Protein AF-W4GBC5-F1 (afdb_monomer)

Foldseek 3Di:
DAFDDWDCPDPFTWTWDADPVVRDIDIDTPDPPLVVLLVVVLVVLCPQDVLLVVLLVLQLLLCVLQVQQDLVQQHAHSSVSSLLLLLLCLVLVNDPQDQSPPPPPPDPPPDDDDDDDDDDDDDDDDDDDDDDDDDDPDPDDPPPPDDPDDDPPDPPPPDPPPQHSLNSNLSSLCCLLPPDPQLQWERESNVSDTDGCCVQPNPDPPSLAGFYASSSRRNDGSSVSNPDNLNRVSVNVLSNVLNVLSVDPPRDSCNNRNHPPDDAASQPRHDDDRVVPDPSRVPDDDDDDDDPDPPPDPDDDDDDDDDDDDDDDDDDDDDDDDDDDDPDPPPPDDDDDDDDDDDDDDDDDDDDDDDDDD

Nearest PDB structures (foldseek):
  5w0n-assembly3_C  TM=7.767E-01  e=1.355E-10  Homo sapiens
  5w0n-assembly2_B  TM=6.856E-01  e=1.225E-10  Homo sapiens
  5w0m-assembly3_C  TM=6.833E-01  e=1.576E-10  Homo sapiens
  5w0b-assembly4_A  TM=7.402E-01  e=8.748E-10  Homo sapiens
  5w0b-assembly4_C  TM=7.458E-01  e=1.184E-09  Homo sapiens

Radius of gyration: 28.24 Å; Cα contacts (8 Å, |Δi|>4): 317; chains: 1; bounding box: 82×82×85 Å

Organism: Aphanomyces astaci (NCBI:txid112090)

Structure (mmCIF, N/CA/C/O backbone):
data_AF-W4GBC5-F1
#
_entry.id   AF-W4GBC5-F1
#
loop_
_atom_site.group_PDB
_atom_site.id
_atom_site.type_symbol
_atom_site.label_atom_id
_atom_site.label_alt_id
_atom_site.label_comp_id
_atom_site.label_asym_id
_atom_site.label_entity_id
_atom_site.label_seq_id
_atom_site.pdbx_PDB_ins_code
_atom_site.Cartn_x
_atom_site.Cartn_y
_atom_site.Cartn_z
_atom_site.occupancy
_atom_site.B_iso_or_equiv
_atom_site.auth_seq_id
_atom_site.auth_comp_id
_atom_site.auth_asym_id
_atom_site.auth_atom_id
_atom_site.pdbx_PDB_model_num
ATOM 1 N N . MET A 1 1 ? 3.625 22.559 -20.495 1.00 81.12 1 MET A N 1
ATOM 2 C CA . MET A 1 1 ? 3.867 21.153 -20.137 1.00 81.12 1 MET A CA 1
ATOM 3 C C . MET A 1 1 ? 5.227 20.791 -20.670 1.00 81.12 1 MET A C 1
ATOM 5 O O . MET A 1 1 ? 5.491 21.041 -21.840 1.00 81.12 1 MET A O 1
ATOM 9 N N . GLU A 1 2 ? 6.080 20.281 -19.801 1.00 90.75 2 GLU A N 1
ATOM 10 C CA . GLU A 1 2 ? 7.459 19.915 -20.098 1.00 90.75 2 GLU A CA 1
ATOM 11 C C . GLU A 1 2 ? 7.596 18.403 -19.947 1.00 90.75 2 GLU A C 1
ATOM 13 O O . GLU A 1 2 ? 7.108 17.817 -18.978 1.00 90.75 2 GLU A O 1
ATOM 18 N N . LEU A 1 3 ? 8.231 17.759 -20.923 1.00 90.19 3 LEU A N 1
ATOM 19 C CA . LEU A 1 3 ? 8.571 16.348 -20.823 1.00 90.19 3 LEU A CA 1
ATOM 20 C C . LEU A 1 3 ? 9.698 16.184 -19.805 1.00 90.19 3 LEU A C 1
ATOM 22 O O . LEU A 1 3 ? 10.789 16.711 -20.004 1.00 90.19 3 LEU A O 1
ATOM 26 N N . HIS A 1 4 ? 9.443 15.409 -18.755 1.00 89.06 4 HIS A N 1
ATOM 27 C CA . HIS A 1 4 ? 10.431 15.145 -17.719 1.00 89.06 4 HIS A CA 1
ATOM 28 C C . HIS A 1 4 ? 11.167 13.825 -17.977 1.00 89.06 4 HIS A C 1
ATOM 30 O O . HIS A 1 4 ? 12.396 13.783 -17.950 1.00 89.06 4 HIS A O 1
ATOM 36 N N . GLN A 1 5 ? 10.443 12.733 -18.245 1.00 91.56 5 GLN A N 1
ATOM 37 C CA . GLN A 1 5 ? 11.066 11.416 -18.388 1.00 91.56 5 GLN A CA 1
ATOM 38 C C . GLN A 1 5 ? 10.223 10.452 -19.224 1.00 91.56 5 GLN A C 1
ATOM 40 O O . GLN A 1 5 ? 9.005 10.394 -19.086 1.00 91.56 5 GLN A O 1
ATOM 45 N N . PHE A 1 6 ? 10.892 9.612 -20.015 1.00 90.44 6 PHE A N 1
ATOM 46 C CA . PHE A 1 6 ? 10.294 8.410 -20.590 1.00 90.44 6 PHE A CA 1
ATOM 47 C C . PHE A 1 6 ? 10.716 7.160 -19.817 1.00 90.44 6 PHE A C 1
ATOM 49 O O . PHE A 1 6 ? 11.907 6.960 -19.559 1.00 90.44 6 PHE A O 1
ATOM 56 N N . ILE A 1 7 ? 9.763 6.283 -19.503 1.00 87.56 7 ILE A N 1
ATOM 57 C CA . ILE A 1 7 ? 10.024 4.995 -18.853 1.00 87.56 7 ILE A CA 1
ATOM 58 C C . ILE A 1 7 ? 9.461 3.869 -19.725 1.00 87.56 7 ILE A C 1
ATOM 60 O O . ILE A 1 7 ? 8.360 3.373 -19.507 1.00 87.56 7 ILE A O 1
ATOM 64 N N . PHE A 1 8 ? 10.242 3.447 -20.721 1.00 87.75 8 PHE A N 1
ATOM 65 C CA . PHE A 1 8 ? 9.825 2.426 -21.694 1.00 87.75 8 PHE A CA 1
ATOM 66 C C . PHE A 1 8 ? 9.996 0.981 -21.214 1.00 87.75 8 PHE A C 1
ATOM 68 O O . PHE A 1 8 ? 9.367 0.075 -21.742 1.00 87.75 8 PHE A O 1
ATOM 75 N N . HIS A 1 9 ? 10.864 0.743 -20.229 1.00 83.50 9 HIS A N 1
ATOM 76 C CA . HIS A 1 9 ? 11.195 -0.610 -19.759 1.00 83.50 9 HIS A CA 1
ATOM 77 C C . HIS A 1 9 ? 10.393 -1.044 -18.524 1.00 83.50 9 HIS A C 1
ATOM 79 O O . HIS A 1 9 ? 10.714 -2.061 -17.905 1.00 83.50 9 HIS A O 1
ATOM 85 N N . ALA A 1 10 ? 9.393 -0.255 -18.128 1.00 82.06 10 ALA A N 1
ATOM 86 C CA . ALA A 1 10 ? 8.423 -0.661 -17.123 1.00 82.06 10 ALA A CA 1
ATOM 87 C C . ALA A 1 10 ? 7.399 -1.625 -17.735 1.00 82.06 10 ALA A C 1
ATOM 89 O O . ALA A 1 10 ? 7.218 -1.668 -18.948 1.00 82.06 10 ALA A O 1
ATOM 90 N N . ARG A 1 11 ? 6.712 -2.384 -16.876 1.00 81.75 11 ARG A N 1
ATOM 91 C CA . ARG A 1 11 ? 5.619 -3.276 -17.286 1.00 81.75 11 ARG A CA 1
ATOM 92 C C . ARG A 1 11 ? 4.532 -2.514 -18.052 1.00 81.75 11 ARG A C 1
ATOM 94 O O . ARG A 1 11 ? 4.054 -2.997 -19.067 1.00 81.75 11 ARG A O 1
ATOM 101 N N . VAL A 1 12 ? 4.169 -1.336 -17.548 1.00 84.38 12 VAL A N 1
ATOM 102 C CA . VAL A 1 12 ? 3.319 -0.367 -18.240 1.00 84.38 12 VAL A CA 1
ATOM 103 C C . VAL A 1 12 ? 4.217 0.812 -18.609 1.00 84.38 12 VAL A C 1
ATOM 105 O O . VAL A 1 12 ? 4.652 1.534 -17.706 1.00 84.38 12 VAL A O 1
ATOM 108 N N . PRO A 1 13 ? 4.571 0.978 -19.894 1.00 87.31 13 PRO A N 1
ATOM 109 C CA . PRO A 1 13 ? 5.342 2.125 -20.345 1.00 87.31 13 PRO A CA 1
ATOM 110 C C . PRO A 1 13 ? 4.626 3.430 -20.008 1.00 87.31 13 PRO A C 1
ATOM 112 O O . PRO A 1 13 ? 3.411 3.543 -20.186 1.00 87.31 13 PRO A O 1
ATOM 115 N N . LEU A 1 14 ? 5.381 4.413 -19.524 1.00 90.19 14 LEU A N 1
ATOM 116 C CA . LEU A 1 14 ? 4.812 5.691 -19.111 1.00 90.19 14 LEU A CA 1
ATOM 117 C C . LEU A 1 14 ? 5.696 6.881 -19.478 1.00 90.19 14 LEU A C 1
ATOM 119 O O . LEU A 1 14 ? 6.927 6.783 -19.560 1.00 90.19 14 LEU A O 1
ATOM 123 N N . VAL A 1 15 ? 5.032 8.012 -19.684 1.00 92.31 15 VAL A N 1
ATOM 124 C CA . VAL A 1 15 ? 5.621 9.322 -19.947 1.00 92.31 15 VAL A CA 1
ATOM 125 C C . VAL A 1 15 ? 5.331 10.213 -18.750 1.00 92.31 15 VAL A C 1
ATOM 127 O O . VAL A 1 15 ? 4.170 10.451 -18.429 1.00 92.31 15 VAL A O 1
ATOM 130 N N . LYS A 1 16 ? 6.383 10.713 -18.103 1.00 91.75 16 LYS A N 1
ATOM 131 C CA . LYS A 1 16 ? 6.274 11.688 -17.019 1.00 91.75 16 LYS A CA 1
ATOM 132 C C . LYS A 1 16 ? 6.404 13.092 -17.580 1.00 91.75 16 LYS A C 1
ATOM 134 O O . LYS A 1 16 ? 7.411 13.421 -18.216 1.00 91.75 16 LYS A O 1
ATOM 139 N N . LEU A 1 17 ? 5.410 13.920 -17.311 1.00 94.69 17 LEU A N 1
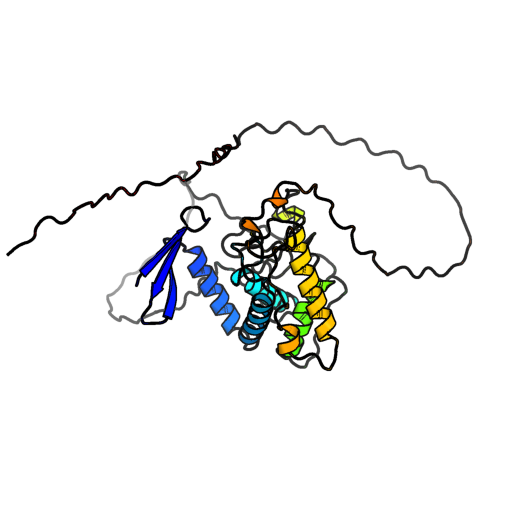ATOM 140 C CA . LEU A 1 17 ? 5.356 15.326 -17.682 1.00 94.69 17 LEU A CA 1
ATOM 141 C C . LEU A 1 17 ? 5.260 16.192 -16.423 1.00 94.69 17 LEU A C 1
ATOM 143 O O . LEU A 1 17 ? 4.754 15.764 -15.385 1.00 94.69 17 LEU A O 1
ATOM 147 N N . TRP A 1 18 ? 5.714 17.432 -16.535 1.00 95.00 18 TRP A N 1
ATOM 148 C CA . TRP A 1 18 ? 5.536 18.459 -15.517 1.00 95.00 18 TRP A CA 1
ATOM 149 C C . TRP A 1 18 ? 4.770 19.647 -16.096 1.00 95.00 18 TRP A C 1
ATOM 151 O O . TRP A 1 18 ? 5.103 20.182 -17.160 1.00 95.00 18 TRP A O 1
ATOM 161 N N . ASP A 1 19 ? 3.718 20.072 -15.405 1.00 93.88 19 ASP A N 1
ATOM 162 C CA . ASP A 1 19 ? 3.012 21.309 -15.709 1.00 93.88 19 ASP A CA 1
ATOM 163 C C . ASP A 1 19 ? 3.441 22.420 -14.747 1.00 93.88 19 ASP A C 1
ATOM 165 O O . ASP A 1 19 ? 2.888 22.582 -13.659 1.00 93.88 19 ASP A O 1
ATOM 169 N N . SER A 1 20 ? 4.404 23.232 -15.187 1.00 92.88 20 SER A N 1
ATOM 170 C CA . SER A 1 20 ? 4.955 24.364 -14.437 1.00 92.88 20 SER A CA 1
ATOM 171 C C . SER A 1 20 ? 3.917 25.414 -14.023 1.00 92.88 20 SER A C 1
ATOM 173 O O . SER A 1 20 ? 4.154 26.113 -13.032 1.00 92.88 20 SER A O 1
ATOM 175 N N . ARG A 1 21 ? 2.782 25.525 -14.737 1.00 94.69 21 ARG A N 1
ATOM 176 C CA . ARG A 1 21 ? 1.707 26.478 -14.405 1.00 94.69 21 ARG A CA 1
ATOM 177 C C . ARG A 1 21 ? 0.837 25.962 -13.268 1.00 94.69 21 ARG A C 1
ATOM 179 O O . ARG A 1 21 ? 0.580 26.692 -12.321 1.00 94.69 21 ARG A O 1
ATOM 186 N N . ARG A 1 22 ? 0.415 24.699 -13.355 1.00 93.31 22 ARG A N 1
ATOM 187 C CA . ARG A 1 22 ? -0.474 24.065 -12.366 1.00 93.31 22 ARG A CA 1
ATOM 188 C C . ARG A 1 22 ? 0.276 23.430 -11.193 1.00 93.31 22 ARG A C 1
ATOM 190 O O . ARG A 1 22 ? -0.355 23.015 -10.232 1.00 93.31 22 ARG A O 1
ATOM 197 N N . LYS A 1 23 ? 1.609 23.347 -11.284 1.00 93.44 23 LYS A N 1
ATOM 198 C CA . LYS A 1 23 ? 2.486 22.617 -10.353 1.00 93.44 23 LYS A CA 1
ATOM 199 C C . LYS A 1 23 ? 2.074 21.147 -10.214 1.00 93.44 23 LYS A C 1
ATOM 201 O O . LYS A 1 23 ? 2.045 20.599 -9.117 1.00 93.44 23 LYS A O 1
ATOM 206 N N . LEU A 1 24 ? 1.751 20.516 -11.347 1.00 91.62 24 LEU A N 1
ATOM 207 C CA . LEU A 1 24 ? 1.279 19.131 -11.408 1.00 91.62 24 LEU A CA 1
ATOM 208 C C . LEU A 1 24 ? 2.287 18.231 -12.120 1.00 91.62 24 LEU A C 1
ATOM 210 O O . LEU A 1 24 ? 2.701 18.512 -13.246 1.00 91.62 24 LEU A O 1
ATOM 214 N N . ALA A 1 25 ? 2.626 17.119 -11.473 1.00 91.50 25 ALA A N 1
ATOM 215 C CA . ALA A 1 25 ? 3.278 15.989 -12.120 1.00 91.50 25 ALA A CA 1
ATOM 216 C C . ALA A 1 25 ? 2.208 15.111 -12.778 1.00 91.50 25 ALA A C 1
ATOM 218 O O . ALA A 1 25 ? 1.185 14.814 -12.160 1.00 91.50 25 ALA A O 1
ATOM 219 N N . ILE A 1 26 ? 2.434 14.726 -14.030 1.00 91.50 26 ILE A N 1
ATOM 220 C CA . ILE A 1 26 ? 1.469 13.987 -14.845 1.00 91.50 26 ILE A CA 1
ATOM 221 C C . ILE A 1 26 ? 2.157 12.735 -15.382 1.00 91.50 26 ILE A C 1
ATOM 223 O O . ILE A 1 26 ? 3.166 12.839 -16.076 1.00 91.50 26 ILE A O 1
ATOM 227 N N . ASP A 1 27 ? 1.570 11.572 -15.114 1.00 90.56 27 ASP A N 1
ATOM 228 C CA . ASP A 1 27 ? 2.009 10.293 -15.667 1.00 90.56 27 ASP A CA 1
ATOM 229 C C . ASP A 1 27 ? 0.998 9.841 -16.733 1.00 90.56 27 ASP A C 1
ATOM 231 O O . ASP A 1 27 ? -0.176 9.624 -16.435 1.00 90.56 27 ASP A O 1
ATOM 235 N N . ILE A 1 28 ? 1.446 9.703 -17.983 1.00 89.06 28 ILE A N 1
ATOM 236 C CA . ILE A 1 28 ? 0.626 9.227 -19.106 1.00 89.06 28 ILE A CA 1
ATOM 237 C C . ILE A 1 28 ? 1.063 7.813 -19.475 1.00 89.06 28 ILE A C 1
ATOM 239 O O . ILE A 1 28 ? 2.239 7.574 -19.746 1.00 89.06 28 ILE A O 1
ATOM 243 N N . SER A 1 29 ? 0.108 6.887 -19.534 1.00 88.12 29 SER A N 1
ATOM 244 C CA . SER A 1 29 ? 0.291 5.536 -20.074 1.00 88.12 29 SER A CA 1
ATOM 245 C C . SER A 1 29 ? -0.742 5.275 -21.171 1.00 88.12 29 SER A C 1
ATOM 247 O O . SER A 1 29 ? -1.790 5.917 -21.196 1.00 88.12 29 SER A O 1
ATOM 249 N N . ILE A 1 30 ? -0.442 4.366 -22.099 1.00 84.12 30 ILE A N 1
ATOM 250 C CA . ILE A 1 30 ? -1.304 4.064 -23.253 1.00 84.12 30 ILE A CA 1
ATOM 251 C C . ILE A 1 30 ? -1.793 2.618 -23.144 1.00 84.12 30 ILE A C 1
ATOM 253 O O . ILE A 1 30 ? -0.997 1.722 -22.871 1.00 84.12 30 ILE A O 1
ATOM 257 N N . GLY A 1 31 ? -3.092 2.395 -23.374 1.00 76.31 31 GLY A N 1
ATOM 258 C CA . GLY A 1 31 ? -3.668 1.051 -23.519 1.00 76.31 31 GLY A CA 1
ATOM 259 C C . GLY A 1 31 ? -3.823 0.249 -22.223 1.00 76.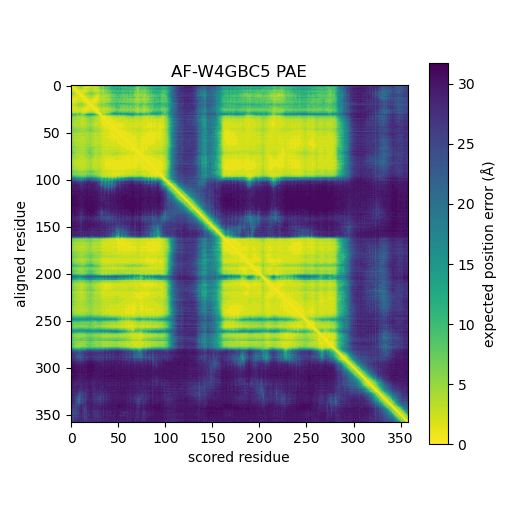31 31 GLY A C 1
ATOM 260 O O . GLY A 1 31 ? -3.933 -0.970 -22.276 1.00 76.31 31 GLY A O 1
ATOM 261 N N . SER A 1 32 ? -3.828 0.895 -21.053 1.00 79.12 32 SER A N 1
ATOM 262 C CA . SER A 1 32 ? -3.952 0.199 -19.764 1.00 79.12 32 SER A CA 1
ATOM 263 C C . SER A 1 32 ? -5.417 0.043 -19.328 1.00 79.12 32 SER A C 1
ATOM 265 O O . SER A 1 32 ? -5.857 0.681 -18.371 1.00 79.12 32 SER A O 1
ATOM 267 N N . SER A 1 33 ? -6.187 -0.806 -20.022 1.00 84.06 33 SER A N 1
ATOM 268 C CA . SER A 1 33 ? -7.582 -1.129 -19.651 1.00 84.06 33 SER A CA 1
ATOM 269 C C . SER A 1 33 ? -7.692 -1.645 -18.209 1.00 84.06 33 SER A C 1
ATOM 271 O O . SER A 1 33 ? -8.569 -1.218 -17.462 1.00 84.06 33 SER A O 1
ATOM 273 N N . HIS A 1 34 ? -6.726 -2.460 -17.773 1.00 85.44 34 HIS A N 1
ATOM 274 C CA . HIS A 1 34 ? -6.623 -2.949 -16.395 1.00 85.44 34 HIS A CA 1
ATOM 275 C C . HIS A 1 34 ? -6.520 -1.809 -15.369 1.00 85.44 34 HIS A C 1
ATOM 277 O O . HIS A 1 34 ? -7.130 -1.887 -14.308 1.00 85.44 34 HIS A O 1
ATOM 283 N N . ALA A 1 35 ? -5.787 -0.725 -15.661 1.00 87.00 35 ALA A N 1
ATOM 284 C CA . ALA A 1 35 ? -5.680 0.405 -14.733 1.00 87.00 35 ALA A CA 1
ATOM 285 C C . ALA A 1 35 ? -6.999 1.176 -14.597 1.00 87.00 35 ALA A C 1
ATOM 287 O O . ALA A 1 35 ? -7.320 1.640 -13.501 1.00 87.00 35 ALA A O 1
ATOM 288 N N . VAL A 1 36 ? -7.770 1.289 -15.684 1.00 89.44 36 VAL A N 1
ATOM 289 C CA . VAL A 1 36 ? -9.110 1.891 -15.653 1.00 89.44 36 VAL A CA 1
ATOM 290 C C . VAL A 1 36 ? -10.043 1.030 -14.804 1.00 89.44 36 VAL A C 1
ATOM 292 O O . VAL A 1 36 ? -10.618 1.540 -13.843 1.00 89.44 36 VAL A O 1
ATOM 295 N N . GLY A 1 37 ? -10.109 -0.277 -15.078 1.00 91.69 37 GLY A N 1
ATOM 296 C CA . GLY A 1 37 ? -10.937 -1.210 -14.309 1.00 91.69 37 GLY A CA 1
ATOM 297 C C . GLY A 1 37 ? -10.560 -1.253 -12.825 1.00 91.69 37 GLY A C 1
ATOM 298 O O . GLY A 1 37 ? -11.427 -1.161 -11.961 1.00 91.69 37 GLY A O 1
ATOM 299 N N . ASN A 1 38 ? -9.264 -1.276 -12.501 1.00 92.56 38 ASN A N 1
ATOM 300 C CA . ASN A 1 38 ? -8.799 -1.241 -11.113 1.00 92.56 38 ASN A CA 1
ATOM 301 C C . ASN A 1 38 ? -9.185 0.075 -10.429 1.00 92.56 38 ASN A C 1
ATOM 303 O O . ASN A 1 38 ? -9.551 0.075 -9.257 1.00 92.56 38 ASN A O 1
ATOM 307 N N . THR A 1 39 ? -9.148 1.200 -11.148 1.00 93.31 39 THR A N 1
ATOM 308 C CA . THR A 1 39 ? -9.591 2.493 -10.606 1.00 93.31 39 THR A CA 1
ATOM 309 C C . THR A 1 39 ? -11.096 2.497 -10.336 1.00 93.31 39 THR A C 1
ATOM 311 O O . THR A 1 39 ? -11.518 3.003 -9.296 1.00 93.31 39 THR A O 1
ATOM 314 N N . LEU A 1 40 ? -11.901 1.900 -11.221 1.00 93.81 40 LEU A N 1
ATOM 315 C CA . LEU A 1 40 ? -13.346 1.758 -11.028 1.00 93.81 40 LEU A CA 1
ATOM 316 C C . LEU A 1 40 ? -13.675 0.842 -9.841 1.00 93.81 40 LEU A C 1
ATOM 318 O O . LEU A 1 40 ? -14.486 1.210 -8.994 1.00 93.81 40 LEU A O 1
ATOM 322 N N . LEU A 1 41 ? -12.987 -0.296 -9.719 1.00 94.25 41 LEU A N 1
ATOM 323 C CA . LEU A 1 41 ? -13.121 -1.206 -8.581 1.00 94.25 41 LEU A CA 1
ATOM 324 C C . LEU A 1 41 ? -12.807 -0.495 -7.257 1.00 94.25 41 LEU A C 1
ATOM 326 O O . LEU A 1 41 ? -13.564 -0.592 -6.291 1.00 94.25 41 LEU A O 1
ATOM 330 N N . LEU A 1 42 ? -11.705 0.259 -7.216 1.00 96.12 42 LEU A N 1
ATOM 331 C CA . LEU A 1 42 ? -11.327 1.045 -6.042 1.00 96.12 42 LEU A CA 1
ATOM 332 C C . LEU A 1 42 ? -12.343 2.138 -5.709 1.00 96.12 42 LEU A C 1
ATOM 334 O O . LEU A 1 42 ? -12.608 2.377 -4.529 1.00 96.12 42 LEU A O 1
ATOM 338 N N . LYS A 1 43 ? -12.902 2.797 -6.730 1.00 95.62 43 LYS A N 1
ATOM 339 C CA . LYS A 1 43 ? -13.972 3.781 -6.556 1.00 95.62 43 LYS A CA 1
ATOM 340 C C . LYS A 1 43 ? -15.189 3.125 -5.908 1.00 95.62 43 LYS A C 1
ATOM 342 O O . LYS A 1 43 ? -15.637 3.625 -4.881 1.00 95.62 43 LYS A O 1
ATOM 347 N N . ARG A 1 44 ? -15.635 1.981 -6.440 1.00 95.44 44 ARG A N 1
ATOM 348 C CA . ARG A 1 44 ? -16.779 1.228 -5.911 1.00 95.44 44 ARG A CA 1
ATOM 349 C C . ARG A 1 44 ? -16.575 0.896 -4.439 1.00 95.44 44 ARG A C 1
ATOM 351 O O . ARG A 1 44 ? -17.378 1.327 -3.627 1.00 95.44 44 ARG A O 1
ATOM 358 N N . TYR A 1 45 ? -15.461 0.260 -4.066 1.00 96.94 45 TYR A N 1
ATOM 359 C CA . TYR A 1 45 ? -15.160 -0.015 -2.652 1.00 96.94 45 TYR A CA 1
ATOM 360 C C . TYR A 1 45 ? -15.132 1.247 -1.777 1.00 96.94 45 TYR A C 1
ATOM 362 O O . TYR A 1 45 ? -15.600 1.219 -0.641 1.00 96.94 45 TYR A O 1
ATOM 370 N N . GLY A 1 46 ? -14.599 2.357 -2.293 1.00 96.50 46 GLY A N 1
ATOM 371 C CA . GLY A 1 46 ? -14.556 3.635 -1.581 1.00 96.50 46 GLY A CA 1
ATOM 372 C C . GLY A 1 46 ? -15.923 4.281 -1.336 1.00 96.50 46 GLY A C 1
ATOM 373 O O . GLY A 1 46 ? -16.011 5.174 -0.494 1.00 96.50 46 GLY A O 1
ATOM 374 N N . GLU A 1 47 ? -16.958 3.853 -2.058 1.00 96.25 47 GLU A N 1
ATOM 375 C CA . GLU A 1 47 ? -18.342 4.325 -1.934 1.00 96.25 47 GLU A CA 1
ATOM 376 C C . GLU A 1 47 ? -19.205 3.393 -1.062 1.00 96.25 47 GLU A C 1
ATOM 378 O O . GLU A 1 47 ? -20.272 3.806 -0.620 1.00 96.25 47 GLU A O 1
ATOM 383 N N . MET A 1 48 ? -18.741 2.170 -0.762 1.00 95.44 48 MET A N 1
ATOM 384 C CA . MET A 1 48 ? -19.519 1.175 -0.001 1.00 95.44 48 MET A CA 1
ATOM 385 C C . MET A 1 48 ? -19.612 1.473 1.495 1.00 95.44 48 MET A C 1
ATOM 387 O O . MET A 1 48 ? -20.641 1.203 2.106 1.00 95.44 48 MET A O 1
ATOM 391 N N . ASP A 1 49 ? -18.545 2.001 2.098 1.00 96.69 49 ASP A N 1
ATOM 392 C CA . ASP A 1 49 ? -18.518 2.337 3.522 1.00 96.69 49 ASP A CA 1
ATOM 393 C C . ASP A 1 49 ? -17.738 3.649 3.741 1.00 96.69 49 ASP A C 1
ATOM 395 O O . ASP A 1 49 ? -16.617 3.803 3.235 1.00 96.69 49 ASP A O 1
ATOM 399 N N . PRO A 1 50 ? -18.293 4.614 4.505 1.00 96.81 50 PRO A N 1
ATOM 400 C CA . PRO A 1 50 ? -17.695 5.938 4.684 1.00 96.81 50 PRO A CA 1
ATOM 401 C C . PRO A 1 50 ? -16.312 5.910 5.352 1.00 96.81 50 PRO A C 1
ATOM 403 O O . PRO A 1 50 ? -15.557 6.877 5.233 1.00 96.81 50 PRO A O 1
ATOM 406 N N . ARG A 1 51 ? -15.947 4.819 6.03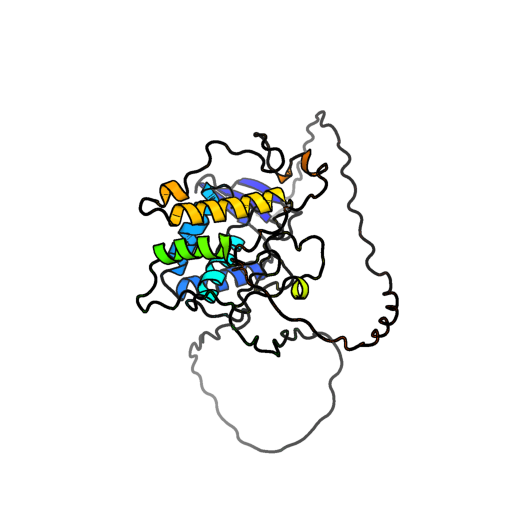6 1.00 97.81 51 ARG A N 1
ATOM 407 C CA . ARG A 1 51 ? -14.662 4.655 6.734 1.00 97.81 51 ARG A CA 1
ATOM 408 C C . ARG A 1 51 ? -13.532 4.226 5.799 1.00 97.81 51 ARG A C 1
ATOM 410 O O . ARG A 1 51 ? -12.367 4.444 6.136 1.00 97.81 51 ARG A O 1
ATOM 417 N N . VAL A 1 52 ? -13.844 3.691 4.613 1.00 98.12 52 VAL A N 1
ATOM 418 C CA . VAL A 1 52 ? -12.848 3.183 3.649 1.00 98.12 52 VAL A CA 1
ATOM 419 C C . VAL A 1 52 ? -11.888 4.285 3.223 1.00 98.12 52 VAL A C 1
ATOM 421 O O . VAL A 1 52 ? -10.672 4.135 3.334 1.00 98.12 52 VAL A O 1
ATOM 424 N N . ARG A 1 53 ? -12.416 5.419 2.746 1.00 98.00 53 ARG A N 1
ATOM 425 C CA . ARG A 1 53 ? -11.582 6.507 2.214 1.00 98.00 53 ARG A CA 1
ATOM 426 C C . ARG A 1 53 ? -10.687 7.120 3.301 1.00 98.00 53 ARG A C 1
ATOM 428 O O . ARG A 1 53 ? -9.482 7.193 3.054 1.00 98.00 53 ARG A O 1
ATOM 435 N N . PRO A 1 54 ? -11.196 7.509 4.490 1.00 98.38 54 PRO A N 1
ATOM 436 C CA . PRO A 1 54 ? -10.354 7.987 5.586 1.00 98.38 54 PRO A CA 1
ATOM 437 C C . PRO A 1 54 ? -9.261 6.995 5.996 1.00 98.38 54 PRO A C 1
ATOM 439 O O . PRO A 1 54 ? -8.107 7.397 6.135 1.00 98.38 54 PRO A O 1
ATOM 442 N N . LEU A 1 55 ? -9.587 5.702 6.118 1.00 98.50 55 LEU A N 1
ATOM 443 C CA . LEU A 1 55 ? -8.609 4.675 6.484 1.00 98.50 55 LEU A CA 1
ATOM 444 C C . LEU A 1 55 ? -7.517 4.523 5.417 1.00 98.50 55 LEU A C 1
ATOM 446 O O . LEU A 1 55 ? -6.328 4.515 5.736 1.00 98.50 55 LEU A O 1
ATOM 450 N N . VAL A 1 56 ? -7.906 4.485 4.138 1.00 98.56 56 VAL A N 1
ATOM 451 C CA . VAL A 1 56 ? -6.966 4.479 3.009 1.00 98.56 56 VAL A CA 1
ATOM 452 C C . VAL A 1 56 ? -6.049 5.703 3.051 1.00 98.56 56 VAL A C 1
ATOM 454 O O . VAL A 1 56 ? -4.843 5.566 2.838 1.00 98.56 56 VAL A O 1
ATOM 457 N N . PHE A 1 57 ? -6.583 6.897 3.322 1.00 98.12 57 PHE A N 1
ATOM 458 C CA . PHE A 1 57 ? -5.768 8.108 3.434 1.00 98.12 57 PHE A CA 1
ATOM 459 C C . PHE A 1 57 ? -4.783 8.033 4.601 1.00 98.12 57 PHE A C 1
ATOM 461 O O . PHE A 1 57 ? -3.607 8.333 4.389 1.00 98.12 57 PHE A O 1
ATOM 468 N N . ALA A 1 58 ? -5.220 7.586 5.781 1.00 98.12 58 ALA A N 1
ATOM 469 C CA . ALA A 1 58 ? -4.365 7.448 6.959 1.00 98.12 58 ALA A CA 1
ATOM 470 C C . ALA A 1 58 ? -3.208 6.464 6.715 1.00 98.12 58 ALA A C 1
ATOM 472 O O . ALA A 1 58 ? -2.042 6.827 6.881 1.00 98.12 58 ALA A O 1
ATOM 473 N N . VAL A 1 59 ? -3.504 5.258 6.217 1.00 98.62 59 VAL A N 1
ATOM 474 C CA . VAL A 1 59 ? -2.483 4.236 5.922 1.00 98.62 59 VAL A CA 1
ATOM 475 C C . VAL A 1 59 ? -1.530 4.702 4.824 1.00 98.62 59 VAL A C 1
ATOM 477 O O . VAL A 1 59 ? -0.314 4.553 4.950 1.00 98.62 59 VAL A O 1
ATOM 480 N N . LYS A 1 60 ? -2.040 5.317 3.750 1.00 98.12 60 LYS A N 1
ATOM 481 C CA . LYS A 1 60 ? -1.178 5.844 2.680 1.00 98.12 60 LYS A CA 1
ATOM 482 C C . LYS A 1 60 ? -0.288 6.981 3.162 1.00 98.12 60 LYS A C 1
ATOM 484 O O . LYS A 1 60 ? 0.857 7.064 2.713 1.00 98.12 60 LYS A O 1
ATOM 489 N N . HIS A 1 61 ? -0.814 7.864 4.011 1.00 97.75 61 HIS A N 1
ATOM 490 C CA . HIS A 1 61 ? -0.045 8.955 4.594 1.00 97.75 61 HIS A CA 1
ATOM 491 C C . HIS A 1 61 ? 1.087 8.394 5.452 1.00 97.75 61 HIS A C 1
ATOM 493 O O . HIS A 1 61 ? 2.248 8.682 5.167 1.00 97.75 61 HIS A O 1
ATOM 499 N N . TRP A 1 62 ? 0.764 7.506 6.395 1.00 98.25 62 TRP A N 1
ATOM 500 C CA . TRP A 1 62 ? 1.745 6.794 7.212 1.00 98.25 62 TRP A CA 1
ATOM 501 C C . TRP A 1 62 ? 2.820 6.119 6.350 1.00 98.25 62 TRP A C 1
ATOM 503 O O . TRP A 1 62 ? 4.007 6.419 6.483 1.00 98.25 62 TRP A O 1
ATOM 513 N N . ALA A 1 63 ? 2.422 5.292 5.380 1.00 98.19 63 ALA A N 1
ATOM 514 C CA . ALA A 1 63 ? 3.363 4.573 4.526 1.00 98.19 63 ALA A CA 1
ATOM 515 C C . ALA A 1 63 ? 4.275 5.522 3.735 1.00 98.19 63 ALA A C 1
ATOM 517 O O . ALA A 1 63 ? 5.456 5.233 3.537 1.00 98.19 63 ALA A O 1
ATOM 518 N N . LYS A 1 64 ? 3.751 6.668 3.283 1.00 96.38 64 LYS A N 1
ATOM 519 C CA . LYS A 1 64 ? 4.546 7.684 2.589 1.00 96.38 64 LYS A CA 1
ATOM 520 C C . LYS A 1 64 ? 5.570 8.327 3.523 1.00 96.38 64 LYS A C 1
ATOM 522 O O . LYS A 1 64 ? 6.739 8.385 3.154 1.00 96.38 64 LYS A O 1
ATOM 527 N N . GLN A 1 65 ? 5.161 8.765 4.712 1.00 96.81 65 GLN A N 1
ATOM 528 C CA . GLN A 1 65 ? 6.064 9.424 5.661 1.00 96.81 65 GLN A CA 1
ATOM 529 C C . GLN A 1 65 ? 7.158 8.484 6.186 1.00 96.81 65 GLN A C 1
ATOM 531 O O . GLN A 1 65 ? 8.293 8.898 6.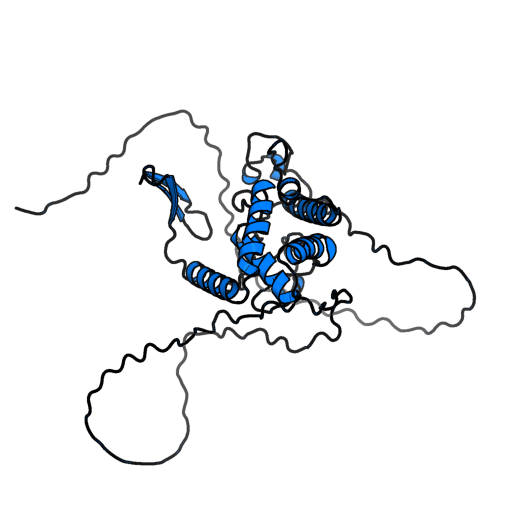411 1.00 96.81 65 GLN A O 1
ATOM 536 N N . ARG A 1 66 ? 6.854 7.186 6.292 1.00 95.88 66 ARG A N 1
ATOM 537 C CA . ARG A 1 66 ? 7.819 6.144 6.679 1.00 95.88 66 ARG A CA 1
ATOM 538 C C . ARG A 1 66 ? 8.687 5.638 5.518 1.00 95.88 66 ARG A C 1
ATOM 540 O O . ARG A 1 66 ? 9.544 4.769 5.704 1.00 95.88 66 ARG A O 1
ATOM 547 N N . GLY A 1 67 ? 8.505 6.187 4.313 1.00 95.12 67 GLY A N 1
ATOM 548 C CA . GLY A 1 67 ? 9.287 5.836 3.125 1.00 95.12 67 GLY A CA 1
ATOM 549 C C . GLY A 1 67 ? 9.029 4.413 2.613 1.00 95.12 67 GLY A C 1
ATOM 550 O O . GLY A 1 67 ? 9.950 3.768 2.116 1.00 95.12 67 GLY A O 1
ATOM 551 N N . LEU A 1 68 ? 7.796 3.920 2.758 1.00 96.69 68 LEU A N 1
ATOM 552 C CA . LEU A 1 68 ? 7.326 2.593 2.332 1.00 96.69 68 LEU A CA 1
ATOM 553 C C . LEU A 1 68 ? 6.388 2.644 1.109 1.00 96.69 68 LEU A C 1
ATOM 555 O O . LEU A 1 68 ? 5.735 1.650 0.781 1.00 96.69 68 LEU A O 1
ATOM 559 N N . ASN A 1 69 ? 6.275 3.809 0.466 1.00 96.81 69 ASN A N 1
ATOM 560 C CA . ASN A 1 69 ? 5.388 4.066 -0.672 1.00 96.81 69 ASN A CA 1
ATOM 561 C C . ASN A 1 69 ? 6.184 4.489 -1.919 1.00 96.81 69 ASN A C 1
ATOM 563 O O . ASN A 1 69 ? 5.961 5.557 -2.490 1.00 96.81 69 ASN A O 1
ATOM 567 N N . ASP A 1 70 ? 7.158 3.667 -2.304 1.00 94.38 70 ASP A N 1
ATOM 568 C CA . ASP A 1 70 ? 7.995 3.857 -3.487 1.00 94.38 70 ASP A CA 1
ATOM 569 C C . ASP A 1 70 ? 8.329 2.513 -4.157 1.00 94.38 70 ASP A C 1
ATOM 571 O O . ASP A 1 70 ? 9.391 1.904 -3.969 1.00 94.38 70 ASP A O 1
ATOM 575 N N . ALA A 1 71 ? 7.395 2.069 -4.996 1.00 94.00 71 ALA A N 1
ATOM 576 C CA . ALA A 1 71 ? 7.518 0.872 -5.823 1.00 94.00 71 ALA A CA 1
ATOM 577 C C . ALA A 1 71 ? 8.706 0.890 -6.783 1.00 94.00 71 ALA A C 1
ATOM 579 O O . ALA A 1 71 ? 9.226 -0.167 -7.149 1.00 94.00 71 ALA A O 1
ATOM 580 N N . SER A 1 72 ? 9.162 2.073 -7.195 1.00 90.69 72 SER A N 1
ATOM 581 C CA . SER A 1 72 ? 10.318 2.168 -8.081 1.00 90.69 72 SER A CA 1
ATOM 582 C C . SER A 1 72 ? 11.614 1.775 -7.374 1.00 90.69 72 SER A C 1
ATOM 584 O O . SER A 1 72 ? 12.530 1.307 -8.052 1.00 90.69 72 SER A O 1
ATOM 586 N N . ASN A 1 73 ? 11.632 1.877 -6.039 1.00 92.44 73 ASN A N 1
ATOM 587 C CA . ASN A 1 73 ? 12.778 1.661 -5.163 1.00 92.44 73 ASN A CA 1
ATOM 588 C C . ASN A 1 73 ? 12.594 0.517 -4.160 1.00 92.44 73 ASN A C 1
ATOM 590 O O . ASN A 1 73 ? 13.325 0.430 -3.178 1.00 92.44 73 ASN A O 1
ATOM 594 N N . GLY A 1 74 ? 11.676 -0.409 -4.434 1.00 93.38 74 GLY A N 1
ATOM 595 C CA . GLY A 1 74 ? 11.627 -1.687 -3.724 1.00 93.38 74 GLY A CA 1
ATOM 596 C C . GLY A 1 74 ? 10.683 -1.753 -2.531 1.00 93.38 74 GLY A C 1
ATOM 597 O O . GLY A 1 74 ? 10.741 -2.727 -1.784 1.00 93.38 74 GLY A O 1
ATOM 598 N N . THR A 1 75 ? 9.826 -0.749 -2.349 1.00 95.75 75 THR A N 1
ATOM 599 C CA . THR A 1 75 ? 8.740 -0.777 -1.354 1.00 95.75 75 THR A CA 1
ATOM 600 C C . THR A 1 75 ? 7.380 -0.883 -2.048 1.00 95.75 75 THR A C 1
ATOM 602 O O . THR A 1 75 ? 7.318 -1.060 -3.262 1.00 95.75 75 THR A O 1
ATOM 605 N N . LEU A 1 76 ? 6.273 -0.865 -1.310 1.00 97.75 76 LEU A N 1
ATOM 606 C CA . LEU A 1 76 ? 4.947 -1.046 -1.900 1.00 97.75 76 LEU A CA 1
ATOM 607 C C . LEU A 1 76 ? 4.490 0.207 -2.664 1.00 97.75 76 LEU A C 1
ATOM 609 O O . LEU A 1 76 ? 4.908 1.326 -2.383 1.00 97.75 76 LEU A O 1
ATOM 613 N N . SER A 1 77 ? 3.619 0.025 -3.658 1.00 97.12 77 SER A N 1
ATOM 614 C CA . SER A 1 77 ? 2.954 1.146 -4.330 1.00 97.12 77 SER A CA 1
ATOM 615 C C . SER A 1 77 ? 1.758 1.635 -3.513 1.00 97.12 77 SER A C 1
ATOM 617 O O . SER A 1 77 ? 1.205 0.910 -2.688 1.00 97.12 77 SER A O 1
ATOM 619 N N . SER A 1 78 ? 1.273 2.841 -3.811 1.00 97.00 78 SER A N 1
ATOM 620 C CA . SER A 1 78 ? -0.002 3.318 -3.261 1.00 97.00 78 SER A CA 1
ATOM 621 C C . SER A 1 78 ? -1.164 2.375 -3.579 1.00 97.00 78 SER A C 1
ATOM 623 O O . SER A 1 78 ? -2.042 2.212 -2.744 1.00 97.00 78 SER A O 1
ATOM 625 N N . TYR A 1 79 ? -1.160 1.745 -4.757 1.00 97.50 79 TYR A N 1
ATOM 626 C CA . TYR A 1 79 ? -2.165 0.754 -5.139 1.00 97.50 79 TYR A CA 1
ATOM 627 C C . TYR A 1 79 ? -2.107 -0.486 -4.235 1.00 97.50 79 TYR A C 1
ATOM 629 O O . TYR A 1 79 ? -3.130 -0.888 -3.693 1.00 97.50 79 TYR A O 1
ATOM 637 N N . ALA A 1 80 ? -0.907 -1.020 -3.980 1.00 98.31 80 ALA A N 1
ATOM 638 C CA . ALA A 1 80 ? -0.712 -2.151 -3.074 1.00 98.31 80 ALA A CA 1
ATOM 639 C C . ALA A 1 80 ? -1.224 -1.855 -1.656 1.00 98.31 80 ALA A C 1
ATOM 641 O O . ALA A 1 80 ? -1.947 -2.666 -1.092 1.00 98.31 80 ALA A O 1
ATOM 642 N N . TRP A 1 81 ? -0.915 -0.677 -1.102 1.00 98.69 81 TRP A N 1
ATOM 643 C CA . TRP A 1 81 ? -1.426 -0.273 0.213 1.00 98.69 81 TRP A CA 1
ATOM 644 C C . TRP A 1 81 ? -2.956 -0.207 0.263 1.00 98.69 81 TRP A C 1
ATOM 646 O O . TRP A 1 81 ? -3.547 -0.609 1.260 1.00 98.69 81 TRP A O 1
ATOM 656 N N . ILE A 1 82 ? -3.606 0.245 -0.815 1.00 98.56 82 ILE A N 1
ATOM 657 C CA . ILE A 1 82 ? -5.072 0.240 -0.898 1.00 98.56 82 ILE A CA 1
ATOM 658 C C . ILE A 1 82 ? -5.6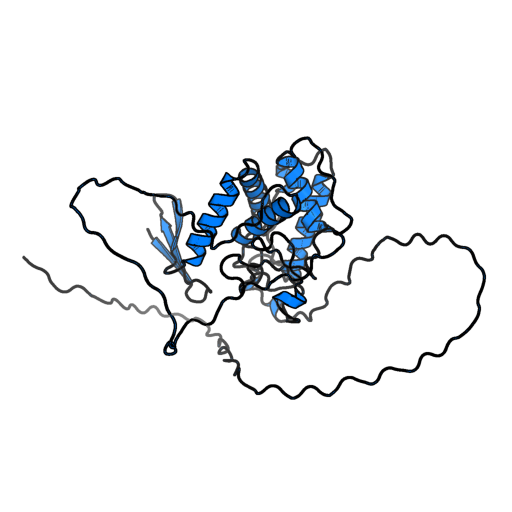00 -1.199 -0.909 1.00 98.56 82 ILE A C 1
ATOM 660 O O . ILE A 1 82 ? -6.531 -1.488 -0.165 1.00 98.56 82 ILE A O 1
ATOM 664 N N . MET A 1 83 ? -4.989 -2.113 -1.674 1.00 98.38 83 MET A N 1
ATOM 665 C CA . MET A 1 83 ? -5.367 -3.536 -1.656 1.00 98.38 83 MET A CA 1
ATOM 666 C C . MET A 1 83 ? -5.279 -4.129 -0.244 1.00 98.38 83 MET A C 1
ATOM 668 O O . MET A 1 83 ? -6.196 -4.826 0.179 1.00 98.38 83 MET A O 1
ATOM 672 N N . LEU A 1 84 ? -4.217 -3.813 0.508 1.00 98.69 84 LEU A N 1
ATOM 673 C CA . LEU A 1 84 ? -4.063 -4.282 1.888 1.00 98.69 84 LEU A CA 1
ATOM 674 C C . LEU A 1 84 ? -5.184 -3.770 2.802 1.00 98.69 84 LEU A C 1
ATOM 676 O O . LEU A 1 84 ? -5.731 -4.542 3.588 1.00 98.69 84 LEU A O 1
ATOM 680 N N . VAL A 1 85 ? -5.542 -2.487 2.697 1.00 98.81 85 VAL A N 1
ATOM 681 C CA . VAL A 1 85 ? -6.636 -1.904 3.491 1.00 98.81 85 VAL A CA 1
ATOM 682 C C . VAL A 1 85 ? -7.970 -2.558 3.145 1.00 98.81 85 VAL A C 1
ATOM 684 O O . VAL A 1 85 ? -8.704 -2.955 4.044 1.00 98.81 85 VAL A O 1
ATOM 687 N N . LEU A 1 86 ? -8.278 -2.701 1.855 1.00 98.50 86 LEU A N 1
ATOM 688 C CA . LEU A 1 86 ? -9.536 -3.303 1.416 1.00 98.50 86 LEU A CA 1
ATOM 689 C C . LEU A 1 86 ? -9.657 -4.759 1.871 1.00 98.50 86 LEU A C 1
ATOM 691 O O . LEU A 1 86 ? -10.704 -5.145 2.379 1.00 98.50 86 LEU A O 1
ATOM 695 N N . PHE A 1 87 ? -8.580 -5.538 1.769 1.00 98.56 87 PHE A N 1
ATOM 696 C CA . PHE A 1 87 ? -8.572 -6.925 2.227 1.00 98.56 87 PHE A CA 1
ATOM 697 C C . PHE A 1 87 ? -8.753 -7.039 3.742 1.00 98.56 87 PHE A C 1
ATOM 699 O O . PHE A 1 87 ? -9.504 -7.888 4.209 1.00 98.56 87 PHE A O 1
ATOM 706 N N . PHE A 1 88 ? -8.111 -6.158 4.514 1.00 98.56 88 PHE A N 1
ATOM 707 C CA . PHE A 1 88 ? -8.331 -6.089 5.958 1.00 98.56 88 PHE A CA 1
ATOM 708 C C . PHE A 1 88 ? -9.804 -5.793 6.283 1.00 98.56 88 PHE A C 1
ATOM 710 O O . PHE A 1 88 ? -10.401 -6.439 7.135 1.00 98.56 88 PHE A O 1
ATOM 717 N N . LEU A 1 89 ? -10.440 -4.864 5.569 1.00 98.00 89 LEU A N 1
ATOM 718 C CA . LEU A 1 89 ? -11.864 -4.590 5.775 1.00 98.00 89 LEU A CA 1
ATOM 719 C C . LEU A 1 89 ? -12.764 -5.764 5.345 1.00 98.00 89 LEU A C 1
ATOM 721 O O . LEU A 1 89 ? -13.801 -5.984 5.970 1.00 98.00 89 LEU A O 1
ATOM 725 N N . GLN A 1 90 ? -12.369 -6.544 4.334 1.00 97.19 90 GLN A N 1
ATOM 726 C CA . GLN A 1 90 ? -13.050 -7.794 3.979 1.00 97.19 90 GLN A CA 1
ATOM 727 C C . GLN A 1 90 ? -12.919 -8.849 5.084 1.00 97.19 90 GLN A C 1
ATOM 729 O O . GLN A 1 90 ? -13.918 -9.460 5.459 1.00 97.19 90 GLN A O 1
ATOM 734 N N . SER A 1 91 ? -11.728 -9.026 5.667 1.00 95.88 91 SER A N 1
ATOM 735 C CA . SER A 1 91 ? -11.521 -9.988 6.761 1.00 95.88 91 SER A CA 1
ATOM 736 C C . SER A 1 91 ? -12.256 -9.599 8.051 1.00 95.88 91 SER A C 1
ATOM 738 O O . SER A 1 91 ? -12.582 -10.467 8.860 1.00 95.88 91 SER A O 1
ATOM 740 N N . ARG A 1 92 ? -12.586 -8.311 8.222 1.00 94.25 92 ARG A N 1
ATOM 741 C CA . ARG A 1 92 ? -13.470 -7.798 9.285 1.00 94.25 92 ARG A CA 1
ATOM 742 C C . ARG A 1 92 ? -14.967 -7.924 8.970 1.00 94.25 92 ARG A C 1
ATOM 744 O O . ARG A 1 92 ? -15.783 -7.587 9.822 1.00 94.25 92 ARG A O 1
ATOM 751 N N . GLY A 1 93 ? -15.340 -8.373 7.770 1.00 94.50 93 GLY A N 1
ATOM 752 C CA . GLY A 1 93 ? -16.737 -8.452 7.326 1.00 94.50 93 GLY A CA 1
ATOM 753 C C . GLY A 1 93 ? -17.381 -7.093 7.025 1.00 94.50 93 GLY A C 1
ATOM 754 O O . GLY A 1 93 ? -18.602 -7.003 6.947 1.00 94.50 93 GLY A O 1
ATOM 755 N N . ILE A 1 94 ? -16.581 -6.031 6.870 1.00 95.38 94 ILE A N 1
ATOM 756 C CA . ILE A 1 94 ? -17.062 -4.674 6.559 1.00 95.38 94 ILE A CA 1
ATOM 757 C C . ILE A 1 94 ? -17.284 -4.508 5.053 1.00 95.38 94 ILE A C 1
ATOM 759 O O . ILE A 1 94 ? -18.221 -3.833 4.635 1.00 95.38 94 ILE A O 1
ATOM 763 N N . LEU A 1 95 ? -16.422 -5.116 4.235 1.00 95.62 95 LEU A N 1
ATOM 764 C CA . LEU A 1 95 ? -16.540 -5.105 2.778 1.00 95.62 95 LEU A CA 1
ATOM 765 C C . LEU A 1 95 ? -16.793 -6.520 2.242 1.00 95.62 95 LEU A C 1
ATOM 767 O O . LEU A 1 95 ? -16.205 -7.473 2.752 1.00 95.62 95 LEU A O 1
ATOM 771 N N . PRO A 1 96 ? -17.603 -6.680 1.184 1.00 95.38 96 PRO A N 1
ATOM 772 C CA . PRO A 1 96 ? -17.747 -7.961 0.506 1.00 95.38 96 PRO A CA 1
ATOM 773 C C . PRO A 1 96 ? -16.586 -8.223 -0.464 1.00 95.38 96 PRO A C 1
ATOM 775 O O . PRO A 1 96 ? -15.816 -7.325 -0.816 1.00 95.38 96 PRO A O 1
ATOM 778 N N . ALA A 1 97 ? -16.489 -9.459 -0.950 1.00 93.38 97 ALA A N 1
ATOM 779 C CA . ALA A 1 97 ? -15.736 -9.765 -2.161 1.00 93.38 97 ALA A CA 1
ATOM 780 C C . ALA A 1 97 ? -16.554 -9.341 -3.386 1.00 93.38 97 ALA A C 1
ATOM 782 O O . ALA A 1 97 ? -17.699 -9.762 -3.536 1.00 93.38 97 ALA A O 1
ATOM 783 N N . LEU A 1 98 ? -15.979 -8.504 -4.249 1.00 87.44 98 LEU A N 1
ATOM 784 C CA . LEU A 1 98 ? -16.584 -8.143 -5.531 1.00 87.44 98 LEU A CA 1
ATOM 785 C C . LEU A 1 98 ? -15.974 -8.985 -6.651 1.00 87.44 98 LEU A C 1
ATOM 787 O O . LEU A 1 98 ? -14.746 -9.113 -6.723 1.00 87.44 98 LEU A O 1
ATOM 791 N N . ASN A 1 99 ? -16.812 -9.491 -7.559 1.00 76.69 99 ASN A N 1
ATOM 792 C CA . ASN A 1 99 ? -16.312 -10.022 -8.818 1.00 76.69 99 ASN A CA 1
ATOM 793 C C . ASN A 1 99 ? -15.969 -8.845 -9.739 1.00 76.69 99 ASN A C 1
ATOM 795 O O . ASN A 1 99 ? -16.820 -7.998 -10.006 1.00 76.69 99 ASN A O 1
ATOM 799 N N . PRO A 1 100 ? -14.736 -8.774 -10.257 1.00 66.75 100 PRO A N 1
ATOM 800 C CA . PRO A 1 100 ? -14.323 -7.672 -11.120 1.00 66.75 100 PRO A CA 1
ATOM 801 C C . PRO A 1 100 ? -15.037 -7.631 -12.481 1.00 66.75 100 PRO A C 1
ATOM 803 O O . PRO A 1 100 ? -14.888 -6.651 -13.199 1.00 66.75 100 PRO A O 1
ATOM 806 N N . THR A 1 101 ? -15.755 -8.698 -12.845 1.00 63.38 101 THR A N 1
ATOM 807 C CA . THR A 1 101 ? -16.498 -8.857 -14.105 1.00 63.38 101 THR A CA 1
ATOM 808 C C . THR A 1 101 ? -17.987 -8.561 -13.977 1.00 63.38 101 THR A C 1
ATOM 810 O O . THR A 1 101 ? -18.697 -8.670 -14.973 1.00 63.38 101 THR A O 1
ATOM 813 N N . ASP A 1 102 ? -18.471 -8.216 -12.780 1.00 56.53 102 ASP A N 1
ATOM 814 C CA . ASP A 1 102 ? -19.849 -7.760 -12.597 1.00 56.53 102 ASP A CA 1
ATOM 815 C C . ASP A 1 102 ? -19.926 -6.305 -13.085 1.00 56.53 102 ASP A C 1
ATOM 817 O O . ASP A 1 102 ? -19.960 -5.353 -12.295 1.00 56.53 102 ASP A O 1
ATOM 821 N N . GLU A 1 103 ? -19.872 -6.137 -14.408 1.00 50.78 103 GLU A N 1
ATOM 822 C CA . GLU A 1 103 ? -20.305 -4.915 -15.074 1.00 50.78 103 GLU A CA 1
ATOM 823 C C . GLU A 1 103 ? -21.730 -4.643 -14.582 1.00 50.78 103 GLU A C 1
ATOM 825 O O . GLU A 1 103 ? -22.642 -5.453 -14.745 1.00 50.78 103 GLU A O 1
ATOM 830 N N . SER A 1 104 ? -21.912 -3.521 -13.894 1.00 45.94 104 SER A N 1
ATOM 831 C CA . SER A 1 104 ? -23.238 -2.972 -13.676 1.00 45.94 104 SER A CA 1
ATOM 832 C C . SER A 1 104 ? -23.794 -2.608 -15.048 1.00 45.94 104 SER A C 1
ATOM 834 O O . SER A 1 104 ? -23.358 -1.617 -15.638 1.00 45.94 104 SER A O 1
ATOM 836 N N . ASP A 1 105 ? -24.751 -3.398 -15.535 1.00 38.41 105 ASP A N 1
ATOM 837 C CA . ASP A 1 105 ? -25.731 -2.983 -16.538 1.00 38.41 105 ASP A CA 1
ATOM 838 C C . ASP A 1 105 ? -26.555 -1.816 -15.962 1.00 38.41 105 ASP A C 1
ATOM 840 O O . ASP A 1 105 ? -27.739 -1.945 -15.647 1.00 38.41 105 ASP A O 1
ATOM 844 N N . ASP A 1 106 ? -25.931 -0.652 -15.779 1.00 36.75 106 ASP A N 1
ATOM 845 C CA . ASP A 1 106 ? -26.645 0.577 -15.467 1.00 36.75 106 ASP A CA 1
ATOM 846 C C . ASP A 1 106 ? -27.251 1.104 -16.766 1.00 36.75 106 ASP A C 1
ATOM 848 O O . ASP A 1 106 ? -26.694 1.906 -17.517 1.00 36.75 106 ASP A O 1
ATOM 852 N N . CYS A 1 107 ? -28.426 0.536 -17.016 1.00 36.47 107 CYS A N 1
ATOM 853 C CA . CYS A 1 107 ? -29.556 1.033 -17.771 1.00 36.47 107 CYS A CA 1
ATOM 854 C C . CYS A 1 107 ? -29.491 2.539 -18.098 1.00 36.47 107 CYS A C 1
ATOM 856 O O . CYS A 1 107 ? -29.989 3.390 -17.362 1.00 36.47 107 CYS A O 1
ATOM 858 N N . ALA A 1 108 ? -28.971 2.858 -19.281 1.00 34.94 108 ALA A N 1
ATOM 859 C CA . ALA A 1 108 ? -29.399 4.021 -20.043 1.00 34.94 108 ALA A CA 1
ATOM 860 C C . ALA A 1 108 ? -30.479 3.574 -21.039 1.00 34.94 108 ALA A C 1
ATOM 862 O O . ALA A 1 108 ? -30.281 3.604 -22.254 1.00 34.94 108 ALA A O 1
ATOM 863 N N . SER A 1 109 ? -31.641 3.141 -20.537 1.00 37.88 109 SER A N 1
ATOM 864 C CA . SER A 1 109 ? -32.858 3.095 -21.349 1.00 37.88 109 SER A CA 1
ATOM 865 C C . SER A 1 109 ? -33.368 4.524 -21.531 1.00 37.88 109 SER A C 1
ATOM 867 O O . SER A 1 109 ? -34.329 4.963 -20.898 1.00 37.88 109 SER A O 1
ATOM 869 N N . SER A 1 110 ? -32.688 5.270 -22.397 1.00 35.97 110 SER A N 1
ATOM 870 C CA . SER A 1 110 ? -33.238 6.472 -23.006 1.00 35.97 110 SER A CA 1
ATOM 871 C C . SER A 1 110 ? -34.335 6.018 -23.957 1.00 35.97 110 SER A C 1
ATOM 873 O O . SER A 1 110 ? -34.081 5.549 -25.064 1.00 35.97 110 SER A O 1
ATOM 875 N N . SER A 1 111 ? -35.564 6.118 -23.472 1.00 35.06 111 SER A N 1
ATOM 876 C CA . SER A 1 111 ? -36.797 6.051 -24.237 1.00 35.06 111 SER A CA 1
ATOM 877 C C . SER A 1 111 ? -36.693 6.863 -25.531 1.00 35.06 111 SER A C 1
ATOM 879 O O . SER A 1 111 ? -36.748 8.092 -25.507 1.00 35.06 111 SER A O 1
ATOM 881 N N . LEU A 1 112 ? -36.600 6.167 -26.660 1.00 34.47 112 LEU A N 1
ATOM 882 C CA . LEU A 1 112 ? -37.049 6.675 -27.948 1.00 34.47 112 LEU A CA 1
ATOM 883 C C . LEU A 1 112 ? -38.232 5.820 -28.376 1.00 34.47 112 LEU A C 1
ATOM 885 O O . LEU A 1 112 ? -38.112 4.701 -28.867 1.00 34.47 112 LEU A O 1
ATOM 889 N N . THR A 1 113 ? -39.399 6.379 -28.104 1.00 31.28 113 THR A N 1
ATOM 890 C CA . THR A 1 113 ? -40.662 6.031 -28.724 1.00 31.28 113 THR A CA 1
ATOM 891 C C . THR A 1 113 ? -40.539 6.176 -30.240 1.00 31.28 113 THR A C 1
ATOM 893 O O . THR A 1 113 ? -40.195 7.247 -30.732 1.00 31.28 113 THR A O 1
ATOM 896 N N . SER A 1 114 ? -40.874 5.127 -30.992 1.00 29.91 114 SER A N 1
ATOM 897 C CA . SER A 1 114 ? -41.758 5.235 -32.161 1.00 29.91 114 SER A CA 1
ATOM 898 C C . SER A 1 114 ? -42.256 3.852 -32.608 1.00 29.91 114 SER A C 1
ATOM 900 O O . SER A 1 114 ? -41.503 2.882 -32.521 1.00 29.91 114 SER A O 1
ATOM 902 N N . PRO A 1 115 ? -43.521 3.737 -33.054 1.00 39.81 115 PRO A N 1
ATOM 903 C CA . PRO A 1 115 ? -44.209 2.463 -33.225 1.00 39.81 115 PRO A CA 1
ATOM 904 C C . PRO A 1 115 ? -44.263 2.025 -34.693 1.00 39.81 115 PRO A C 1
ATOM 906 O O . PRO A 1 115 ? -44.622 2.826 -35.547 1.00 39.81 115 PRO A O 1
ATOM 909 N N . THR A 1 116 ? -44.042 0.736 -34.980 1.00 31.72 116 THR A N 1
ATOM 910 C CA . THR A 1 116 ? -44.659 0.099 -36.162 1.00 31.72 116 THR A CA 1
ATOM 911 C C . THR A 1 116 ? -44.777 -1.423 -35.996 1.00 31.72 116 THR A C 1
ATOM 913 O O . THR A 1 116 ? -43.806 -2.160 -36.096 1.00 31.72 116 THR A O 1
ATOM 916 N N . SER A 1 117 ? -46.001 -1.846 -35.668 1.00 29.73 117 SER A N 1
ATOM 917 C CA . SER A 1 117 ? -46.790 -2.926 -36.289 1.00 29.73 117 SER A CA 1
ATOM 918 C C . SER A 1 117 ? -46.177 -4.315 -36.596 1.00 29.73 117 SER A C 1
ATOM 920 O O . SER A 1 117 ? -45.444 -4.494 -37.562 1.00 29.73 117 SER A O 1
ATOM 922 N N . CYS A 1 118 ? -46.683 -5.300 -35.836 1.00 25.88 118 CYS A N 1
ATOM 923 C CA . CYS A 1 118 ? -47.233 -6.619 -36.221 1.00 25.88 118 CYS A CA 1
ATOM 924 C C . CYS A 1 118 ? -46.461 -7.577 -37.161 1.00 25.88 118 CYS A C 1
ATOM 926 O O . CYS A 1 118 ? -46.314 -7.317 -38.351 1.00 25.88 118 CYS A O 1
ATOM 928 N N . SER A 1 119 ? -46.237 -8.822 -36.712 1.00 29.38 119 SER A N 1
ATOM 929 C CA . SER A 1 119 ? -47.135 -9.963 -37.011 1.00 29.38 119 SER A CA 1
ATOM 930 C C . SER A 1 119 ? -46.635 -11.303 -36.437 1.00 29.38 119 SER A C 1
ATOM 932 O O . SER A 1 119 ? -45.464 -11.645 -36.513 1.00 29.38 119 SER A O 1
ATOM 934 N N . SER A 1 120 ? -47.611 -12.007 -35.869 1.00 30.27 120 SER A N 1
ATOM 935 C CA . SER A 1 120 ? -47.840 -13.410 -35.493 1.00 30.27 120 SER A CA 1
ATOM 936 C C . SER A 1 120 ? -46.940 -14.574 -35.955 1.00 30.27 120 SER A C 1
ATOM 938 O O . SER A 1 120 ? -46.475 -14.620 -37.087 1.00 30.27 120 SER A O 1
ATOM 940 N N . GLY A 1 121 ? -46.965 -15.628 -35.116 1.00 27.53 121 GLY A N 1
ATOM 941 C CA . GLY A 1 121 ? -46.721 -17.046 -35.448 1.00 27.53 121 GLY A CA 1
ATOM 942 C C . GLY A 1 121 ? -45.289 -17.490 -35.146 1.00 27.53 121 GLY A C 1
ATOM 943 O O . GLY A 1 121 ? -44.353 -16.795 -35.486 1.00 27.53 121 GLY A O 1
ATOM 944 N N . GLY A 1 122 ? -44.978 -18.608 -34.504 1.00 27.83 122 GLY A N 1
ATOM 945 C CA . GLY A 1 122 ? -45.684 -19.844 -34.209 1.00 27.83 122 GLY A CA 1
ATOM 946 C C . GLY A 1 122 ? -44.599 -20.879 -33.865 1.00 27.83 122 GLY A C 1
ATOM 947 O O . GLY A 1 122 ? -43.450 -20.751 -34.277 1.00 27.83 122 GLY A O 1
ATOM 948 N N . SER A 1 123 ? -44.959 -21.844 -33.036 1.00 27.14 123 SER A N 1
ATOM 949 C CA . SER A 1 123 ? -44.132 -22.867 -32.392 1.00 27.14 123 SER A CA 1
ATOM 950 C C . SER A 1 123 ? -43.254 -23.723 -33.328 1.00 27.14 123 SER A C 1
ATOM 952 O O . SER A 1 123 ? -43.610 -23.920 -34.483 1.00 27.14 123 SER A O 1
ATOM 954 N N . HIS A 1 124 ? -42.178 -24.310 -32.772 1.00 31.17 124 HIS A N 1
ATOM 955 C CA . HIS A 1 124 ? -41.780 -25.738 -32.840 1.00 31.17 124 HIS A CA 1
ATOM 956 C C . HIS A 1 124 ? -40.252 -25.982 -32.876 1.00 31.17 124 HIS A C 1
ATOM 958 O O . HIS A 1 124 ? -39.568 -25.734 -33.858 1.00 31.17 124 HIS A O 1
ATOM 964 N N . SER A 1 125 ? -39.756 -26.516 -31.753 1.00 28.52 125 SER A N 1
ATOM 965 C CA . SER A 1 125 ? -38.855 -27.676 -31.599 1.00 28.52 125 SER A CA 1
ATOM 966 C C . SER A 1 125 ? -37.856 -28.080 -32.706 1.00 28.52 125 SER A C 1
ATOM 968 O O . SER A 1 125 ? -38.254 -28.504 -33.785 1.00 28.52 125 SER A O 1
ATOM 970 N N . SER A 1 126 ? -36.591 -28.227 -32.275 1.00 29.78 126 SER A N 1
ATOM 971 C CA . SER A 1 126 ? -35.734 -29.439 -32.346 1.00 29.78 126 SER A CA 1
ATOM 972 C C . SER A 1 126 ? -34.347 -29.322 -33.022 1.00 29.78 126 SER A C 1
ATOM 974 O O . SER A 1 126 ? -34.213 -29.128 -34.218 1.00 29.78 126 SER A O 1
ATOM 976 N N . VAL A 1 127 ? -33.325 -29.500 -32.168 1.00 27.95 127 VAL A N 1
ATOM 977 C CA . VAL A 1 127 ? -32.164 -30.417 -32.270 1.00 27.95 127 VAL A CA 1
ATOM 978 C C . VAL A 1 127 ? -31.158 -30.288 -33.439 1.00 27.95 127 VAL A C 1
ATOM 980 O O . VAL A 1 127 ? -31.365 -30.793 -34.530 1.00 27.95 127 VAL A O 1
ATOM 983 N N . SER A 1 128 ? -29.978 -29.771 -33.051 1.00 27.34 128 SER A N 1
ATOM 984 C CA . SER A 1 128 ? -28.592 -30.260 -33.259 1.00 27.34 128 SER A CA 1
ATOM 985 C C . SER A 1 128 ? -27.988 -30.425 -34.662 1.00 27.34 128 SER A C 1
ATOM 987 O O . SER A 1 128 ? -28.338 -31.349 -35.385 1.00 27.34 128 SER A O 1
ATOM 989 N N . SER A 1 129 ? -26.896 -29.681 -34.915 1.00 30.20 129 SER A N 1
ATOM 990 C CA . SER A 1 129 ? -25.593 -30.264 -35.306 1.00 30.20 129 SER A CA 1
ATOM 991 C C . SER A 1 129 ? -24.456 -29.217 -35.327 1.00 30.20 129 SER A C 1
ATOM 993 O O . SER A 1 129 ? -24.457 -28.334 -36.175 1.00 30.20 129 SER A O 1
ATOM 995 N N . SER A 1 130 ? -23.505 -29.379 -34.394 1.00 30.67 130 SER A N 1
ATOM 996 C CA . SER A 1 130 ? -22.050 -29.072 -34.403 1.00 30.67 130 SER A CA 1
ATOM 997 C C . SER A 1 130 ? -21.491 -27.701 -34.871 1.00 30.67 130 SER A C 1
ATOM 999 O O . SER A 1 130 ? -21.760 -27.280 -35.992 1.00 30.67 130 SER A O 1
ATOM 1001 N N . PRO A 1 131 ? -20.585 -27.052 -34.094 1.00 36.44 131 PRO A N 1
ATOM 1002 C CA . PRO A 1 131 ? -19.856 -25.847 -34.515 1.00 36.44 131 PRO A CA 1
ATOM 1003 C C . PRO A 1 131 ? -18.479 -26.166 -35.143 1.00 36.44 131 PRO A C 1
ATOM 1005 O O . PRO A 1 131 ? -17.906 -27.218 -34.841 1.00 36.44 131 PRO A O 1
ATOM 1008 N N . PRO A 1 132 ? -17.889 -25.259 -35.950 1.00 31.64 132 PRO A N 1
ATOM 1009 C CA . PRO A 1 132 ? -16.470 -25.296 -36.268 1.00 31.64 132 PRO A CA 1
ATOM 1010 C C . PRO A 1 132 ? -15.641 -24.577 -35.190 1.00 31.64 132 PRO A C 1
ATOM 1012 O O . PRO A 1 132 ? -16.085 -23.638 -34.530 1.00 31.64 132 PRO A O 1
ATOM 1015 N N . SER A 1 133 ? -14.419 -25.066 -35.035 1.00 32.28 133 SER A N 1
ATOM 1016 C CA . SER A 1 133 ? -13.324 -24.582 -34.200 1.00 32.28 133 SER A CA 1
ATOM 1017 C C . SER A 1 133 ? -12.958 -23.119 -34.477 1.00 32.28 133 SER A C 1
ATOM 1019 O O . SER A 1 133 ? -12.784 -22.760 -35.635 1.00 32.28 133 SER A O 1
ATOM 1021 N N . ASP A 1 134 ? -12.790 -22.304 -33.431 1.00 29.66 134 ASP A N 1
ATOM 1022 C CA . ASP A 1 134 ? -11.544 -21.578 -33.116 1.00 29.66 134 ASP A CA 1
ATOM 1023 C C . ASP A 1 134 ? -11.767 -20.466 -32.071 1.00 29.66 134 ASP A C 1
ATOM 1025 O O . ASP A 1 134 ? -12.762 -19.752 -32.086 1.00 29.66 134 ASP A O 1
ATOM 1029 N N . HIS A 1 135 ? -10.780 -20.317 -31.180 1.00 40.25 135 HIS A N 1
ATOM 1030 C CA . HIS A 1 135 ? -10.555 -19.180 -30.276 1.00 40.25 135 HIS A CA 1
ATOM 1031 C C . HIS A 1 135 ? -11.632 -18.828 -29.229 1.00 40.25 135 HIS A C 1
ATOM 1033 O O . HIS A 1 135 ? -12.432 -17.931 -29.438 1.00 40.25 135 HIS A O 1
ATOM 1039 N N . GLN A 1 136 ? -11.535 -19.438 -28.038 1.00 38.25 136 GLN A N 1
ATOM 1040 C CA . GLN A 1 136 ? -11.442 -18.742 -26.735 1.00 38.25 136 GLN A CA 1
ATOM 1041 C C . GLN A 1 136 ? -11.300 -19.810 -25.632 1.00 38.25 136 GLN A C 1
ATOM 1043 O O . GLN A 1 136 ? -12.285 -20.373 -25.162 1.00 38.25 136 GLN A O 1
ATOM 1048 N N . GLN A 1 137 ? -10.074 -20.161 -25.235 1.00 34.66 137 GLN A N 1
ATOM 1049 C CA . GLN A 1 137 ? -9.893 -21.150 -24.169 1.00 34.66 137 GLN A CA 1
ATOM 1050 C C . GLN A 1 137 ? -10.227 -20.525 -22.809 1.00 34.66 137 GLN A C 1
ATOM 1052 O O . GLN A 1 137 ? -9.739 -19.454 -22.449 1.00 34.66 137 GLN A O 1
ATOM 1057 N N . CYS A 1 138 ? -11.130 -21.208 -22.115 1.00 31.39 138 CYS A N 1
ATOM 1058 C CA . CYS A 1 138 ? -11.900 -20.779 -20.963 1.00 31.39 138 CYS A CA 1
ATOM 1059 C C . CYS A 1 138 ? -11.047 -20.355 -19.757 1.00 31.39 138 CYS A C 1
ATOM 1061 O O . CYS A 1 138 ? -10.238 -21.127 -19.241 1.00 31.39 138 CYS A O 1
ATOM 1063 N N . ILE A 1 139 ? -11.328 -19.159 -19.232 1.00 37.00 139 ILE A N 1
ATOM 1064 C CA . ILE A 1 139 ? -11.077 -18.810 -17.830 1.00 37.00 139 ILE A CA 1
ATOM 1065 C C . ILE A 1 139 ? -12.101 -19.610 -17.014 1.00 37.00 139 ILE A C 1
ATOM 1067 O O . ILE A 1 139 ? -13.236 -19.177 -16.836 1.00 37.00 139 ILE A O 1
ATOM 1071 N N . HIS A 1 140 ? -11.739 -20.805 -16.552 1.00 29.95 140 HIS A N 1
ATOM 1072 C CA . HIS A 1 140 ? -12.498 -21.427 -15.474 1.00 29.95 140 HIS A CA 1
ATOM 1073 C C . HIS A 1 140 ? -12.108 -20.725 -14.168 1.00 29.95 140 HIS A C 1
ATOM 1075 O O . HIS A 1 140 ? -10.913 -20.666 -13.856 1.00 29.95 140 HIS A O 1
ATOM 1081 N N . PRO A 1 141 ? -13.063 -20.190 -13.384 1.00 34.16 141 PRO A N 1
ATOM 1082 C CA . PRO A 1 141 ? -12.769 -19.853 -12.003 1.00 34.16 141 PRO A CA 1
ATOM 1083 C C . PRO A 1 141 ? -12.262 -21.132 -11.340 1.00 34.16 141 PRO A C 1
ATOM 1085 O O . PRO A 1 141 ? -12.841 -22.203 -11.529 1.00 34.16 141 PRO A O 1
ATOM 1088 N N . ILE A 1 142 ? -11.159 -21.039 -10.594 1.00 37.44 142 ILE A N 1
ATOM 1089 C CA . ILE A 1 142 ? -10.795 -22.100 -9.657 1.00 37.44 142 ILE A CA 1
ATOM 1090 C C . ILE A 1 142 ? -12.002 -22.224 -8.736 1.00 37.44 142 ILE A C 1
ATOM 1092 O O . ILE A 1 142 ? -12.249 -21.353 -7.902 1.00 37.44 142 ILE A O 1
ATOM 1096 N N . LEU A 1 143 ? -12.801 -23.260 -8.969 1.00 33.00 143 LEU A N 1
ATOM 1097 C CA . LEU A 1 143 ? -13.877 -23.646 -8.091 1.00 33.00 143 LEU A CA 1
ATOM 1098 C C . LEU A 1 143 ? -13.178 -23.968 -6.771 1.00 33.00 143 LEU A C 1
ATOM 1100 O O . LEU A 1 143 ? -12.437 -24.946 -6.680 1.00 33.00 143 LEU A O 1
ATOM 1104 N N . CYS A 1 144 ? -13.342 -23.109 -5.768 1.00 32.88 144 CYS A N 1
ATOM 1105 C CA . CYS A 1 144 ? -12.981 -23.426 -4.393 1.00 32.88 144 CYS A CA 1
ATOM 1106 C C . CYS A 1 144 ? -13.958 -24.497 -3.897 1.00 32.88 144 CYS A C 1
ATOM 1108 O O . CYS A 1 144 ? -14.827 -24.246 -3.068 1.00 32.88 144 CYS A O 1
ATOM 1110 N N . SER A 1 145 ? -13.871 -25.701 -4.453 1.00 31.50 145 SER A N 1
ATOM 1111 C CA . SER A 1 145 ? -14.565 -26.873 -3.955 1.00 31.50 145 SER A CA 1
ATOM 1112 C C . SER A 1 145 ? -13.792 -27.358 -2.741 1.00 31.50 145 SER A C 1
ATOM 1114 O O . SER A 1 145 ? -12.947 -28.222 -2.897 1.00 31.50 145 SER A O 1
ATOM 1116 N N . HIS A 1 146 ? -13.995 -26.696 -1.600 1.00 33.88 146 HIS A N 1
ATOM 1117 C CA . HIS A 1 146 ? -13.961 -27.206 -0.223 1.00 33.88 146 HIS A CA 1
ATOM 1118 C C . HIS A 1 146 ? -14.104 -25.993 0.716 1.00 33.88 146 HIS A C 1
ATOM 1120 O O . HIS A 1 146 ? -13.244 -25.111 0.680 1.00 33.88 146 HIS A O 1
ATOM 1126 N N . PRO A 1 147 ? -15.148 -25.909 1.562 1.00 33.56 147 PRO A N 1
ATOM 1127 C CA . PRO A 1 147 ? -15.129 -24.956 2.661 1.00 33.56 147 PRO A CA 1
ATOM 1128 C C . PRO A 1 147 ? -14.015 -25.387 3.628 1.00 33.56 147 PRO A C 1
ATOM 1130 O O . PRO A 1 147 ? -14.050 -26.530 4.099 1.00 33.56 147 PRO A O 1
ATOM 1133 N N . PRO A 1 148 ? -13.017 -24.544 3.950 1.00 36.91 148 PRO A N 1
ATOM 1134 C CA . PRO A 1 148 ? -12.182 -24.821 5.101 1.00 36.91 148 PRO A CA 1
ATOM 1135 C C . PRO A 1 148 ? -13.094 -24.794 6.327 1.00 36.91 148 PRO A C 1
ATOM 1137 O O . PRO A 1 148 ? -13.658 -23.773 6.716 1.00 36.91 148 PRO A O 1
ATOM 1140 N N . THR A 1 149 ? -13.296 -25.981 6.884 1.00 39.22 149 THR A N 1
ATOM 1141 C CA . THR A 1 149 ? -13.881 -26.150 8.204 1.00 39.22 149 THR A CA 1
ATOM 1142 C C . THR A 1 149 ? -12.876 -25.560 9.185 1.00 39.22 149 THR A C 1
ATOM 1144 O O . THR A 1 149 ? -11.704 -25.925 9.145 1.00 39.22 149 THR A O 1
ATOM 1147 N N . THR A 1 150 ? -13.357 -24.664 10.044 1.00 33.16 150 THR A N 1
ATOM 1148 C CA . THR A 1 150 ? -12.650 -23.852 11.052 1.00 33.16 150 THR A CA 1
ATOM 1149 C C . THR A 1 150 ? -12.050 -22.524 10.547 1.00 33.16 150 THR A C 1
ATOM 1151 O O . THR A 1 150 ? -11.066 -22.527 9.808 1.00 33.16 150 THR A O 1
ATOM 1154 N N . PRO A 1 151 ? -12.621 -21.365 10.947 1.00 33.12 151 PRO A N 1
ATOM 1155 C CA . PRO A 1 151 ? -11.921 -20.090 10.830 1.00 33.12 151 PRO A CA 1
ATOM 1156 C C . PRO A 1 151 ? -10.678 -20.120 11.738 1.00 33.12 151 PRO A C 1
ATOM 1158 O O . PRO A 1 151 ? -10.732 -20.737 12.806 1.00 33.12 151 PRO A O 1
ATOM 1161 N N . PRO A 1 152 ? -9.562 -19.472 11.358 1.00 35.62 152 PRO A N 1
ATOM 1162 C CA . PRO A 1 152 ? -8.417 -19.338 12.247 1.00 35.62 152 PRO A CA 1
ATOM 1163 C C . PRO A 1 152 ? -8.863 -18.663 13.551 1.00 35.62 152 PRO A C 1
ATOM 1165 O O . PRO A 1 152 ? -9.407 -17.557 13.552 1.00 35.62 152 PRO A O 1
ATOM 1168 N N . SER A 1 153 ? -8.673 -19.376 14.662 1.00 38.25 153 SER A N 1
ATOM 1169 C CA . SER A 1 153 ? -8.920 -18.891 16.017 1.00 38.25 153 SER A CA 1
ATOM 1170 C C . SER A 1 153 ? -8.144 -17.594 16.241 1.00 38.25 153 SER A C 1
ATOM 1172 O O . SER A 1 153 ? -6.917 -17.598 16.270 1.00 38.25 153 SER A O 1
ATOM 1174 N N . GLY A 1 154 ? -8.874 -16.487 16.361 1.00 35.97 154 GLY A N 1
ATOM 1175 C CA . GLY A 1 154 ? -8.312 -15.137 16.442 1.00 35.97 154 GLY A CA 1
ATOM 1176 C C . GLY A 1 154 ? -9.244 -14.027 15.947 1.00 35.97 154 GLY A C 1
ATOM 1177 O O . GLY A 1 154 ? -8.870 -12.861 15.994 1.00 35.97 154 GLY A O 1
ATOM 1178 N N . MET A 1 155 ? -10.464 -14.344 15.491 1.00 41.53 155 MET A N 1
ATOM 1179 C CA . MET A 1 155 ? -11.459 -13.316 15.179 1.00 41.53 155 MET A CA 1
ATOM 1180 C C . MET A 1 155 ? -11.815 -12.523 16.441 1.00 41.53 155 MET A C 1
ATOM 1182 O O . MET A 1 155 ? -12.532 -13.007 17.317 1.00 41.53 155 MET A O 1
ATOM 1186 N N . LEU A 1 156 ? -11.342 -11.277 16.507 1.00 47.97 156 LEU A N 1
ATOM 1187 C CA . LEU A 1 156 ? -11.893 -10.256 17.389 1.00 47.97 156 LEU A CA 1
ATOM 1188 C C . LEU A 1 156 ? -13.389 -10.143 17.086 1.00 47.97 156 LEU A C 1
ATOM 1190 O O . LEU A 1 156 ? -13.776 -9.630 16.031 1.00 47.97 156 LEU A O 1
ATOM 1194 N N . SER A 1 157 ? -14.187 -10.690 18.006 1.00 41.41 157 SER A N 1
ATOM 1195 C CA . SER A 1 157 ? -15.647 -10.699 18.000 1.00 41.41 157 SER A CA 1
ATOM 1196 C C . SER A 1 157 ? -16.186 -9.336 17.575 1.00 41.41 157 SER A C 1
ATOM 1198 O O . SER A 1 157 ? -15.725 -8.308 18.077 1.00 41.41 157 SER A O 1
ATOM 1200 N N . SER A 1 158 ? -17.127 -9.330 16.627 1.00 42.00 158 SER A N 1
ATOM 1201 C CA . SER A 1 158 ? -17.846 -8.136 16.188 1.00 42.00 158 SER A CA 1
ATOM 1202 C C . SER A 1 158 ? -18.503 -7.482 17.399 1.00 42.00 158 SER A C 1
ATOM 1204 O O . SER A 1 158 ? -19.559 -7.909 17.861 1.00 42.00 158 SER A O 1
ATOM 1206 N N . THR A 1 159 ? -17.865 -6.454 17.949 1.00 42.31 159 THR A N 1
ATOM 1207 C CA . THR A 1 159 ? -18.497 -5.601 18.941 1.00 42.31 159 THR A CA 1
ATOM 1208 C C . THR A 1 159 ? -19.550 -4.781 18.207 1.00 42.31 159 THR A C 1
ATOM 1210 O O . THR A 1 159 ? -19.265 -4.085 17.235 1.00 42.31 159 THR A O 1
ATOM 1213 N N . SER A 1 160 ? -20.801 -4.899 18.645 1.00 44.56 160 SER A N 1
ATOM 1214 C CA . SER A 1 160 ? -21.996 -4.302 18.032 1.00 44.56 160 SER A CA 1
ATOM 1215 C C . SER A 1 160 ? -22.057 -2.761 18.080 1.00 44.56 160 SER A C 1
ATOM 1217 O O . SER A 1 160 ? -23.131 -2.183 17.946 1.00 44.56 160 SER A O 1
ATOM 1219 N N . GLY A 1 161 ? -20.921 -2.081 18.257 1.00 55.59 161 GLY A N 1
ATOM 1220 C CA . GLY A 1 161 ? -20.749 -0.650 18.021 1.00 55.59 161 GLY A CA 1
ATOM 1221 C C . GLY A 1 161 ? -19.804 -0.479 16.837 1.00 55.59 161 GLY A C 1
ATOM 1222 O O . GLY A 1 161 ? -18.655 -0.898 16.915 1.00 55.59 161 GLY A O 1
ATOM 1223 N N . GLY A 1 162 ? -20.290 0.083 15.726 1.00 76.88 162 GLY A N 1
ATOM 1224 C CA . GLY A 1 162 ? -19.518 0.191 14.486 1.00 76.88 162 GLY A CA 1
ATOM 1225 C C . GLY A 1 162 ? -18.113 0.753 14.723 1.00 76.88 162 GLY A C 1
ATOM 1226 O O . GLY A 1 162 ? -17.962 1.858 15.239 1.00 76.88 162 GLY A O 1
ATOM 1227 N N . GLU A 1 163 ? -17.085 -0.020 14.361 1.00 89.31 163 GLU A N 1
ATOM 1228 C CA . GLU A 1 163 ? -15.685 0.354 14.583 1.00 89.31 163 GLU A CA 1
ATOM 1229 C C . GLU A 1 163 ? -15.379 1.740 13.997 1.00 89.31 163 GLU A C 1
ATOM 1231 O O . GLU A 1 163 ? -15.673 2.017 12.830 1.00 89.31 163 GLU A O 1
ATOM 1236 N N . SER A 1 164 ? -14.765 2.620 14.789 1.00 94.75 164 SER A N 1
ATOM 1237 C CA . SER A 1 164 ? -14.314 3.924 14.299 1.00 94.75 164 SER A CA 1
ATOM 1238 C C . SER A 1 164 ? -13.141 3.768 13.323 1.00 94.75 164 SER A C 1
ATOM 1240 O O . SER A 1 164 ? -12.432 2.763 13.339 1.00 94.75 164 SER A O 1
ATOM 1242 N N . VAL A 1 165 ? -12.870 4.794 12.506 1.00 95.94 165 VAL A N 1
ATOM 1243 C CA . VAL A 1 165 ? -11.683 4.810 11.624 1.00 95.94 165 VAL A CA 1
ATOM 1244 C C . VAL A 1 165 ? -10.391 4.610 12.425 1.00 95.94 165 VAL A C 1
ATOM 1246 O O . VAL A 1 165 ? -9.499 3.903 11.968 1.00 95.94 165 VAL A O 1
ATOM 1249 N N . GLY A 1 166 ? -10.300 5.189 13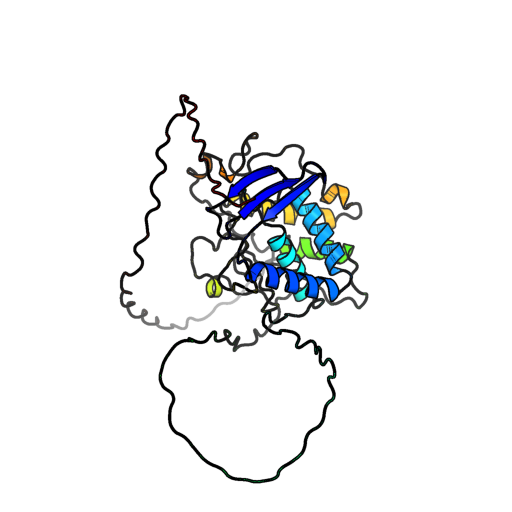.629 1.00 94.31 166 GLY A N 1
ATOM 1250 C CA . GLY A 1 166 ? -9.154 5.005 14.522 1.00 94.31 166 GLY A CA 1
ATOM 1251 C C . GLY A 1 166 ? -8.997 3.554 14.978 1.00 94.31 166 GLY A C 1
ATOM 1252 O O . GLY A 1 166 ? -7.905 3.006 14.875 1.00 94.31 166 GLY A O 1
ATOM 1253 N N . SER A 1 167 ? -10.091 2.902 15.387 1.00 94.62 167 SER A N 1
ATOM 1254 C CA . SER A 1 167 ? -10.079 1.478 15.759 1.00 94.62 167 SER A CA 1
ATOM 1255 C C . SER A 1 167 ? -9.665 0.589 14.585 1.00 94.62 167 SER A C 1
ATOM 1257 O O . SER A 1 167 ? -8.844 -0.310 14.740 1.00 94.62 167 SER A O 1
ATOM 1259 N N . LEU A 1 168 ? -10.174 0.880 13.385 1.00 97.12 168 LEU A N 1
ATOM 1260 C CA . LEU A 1 168 ? -9.798 0.158 12.169 1.00 97.12 168 LEU A CA 1
ATOM 1261 C C . LEU A 1 168 ? -8.332 0.377 11.792 1.00 97.12 168 LEU A C 1
ATOM 1263 O O . LEU A 1 168 ? -7.689 -0.543 11.298 1.00 97.12 168 LEU A O 1
ATOM 1267 N N . LEU A 1 169 ? -7.786 1.570 12.032 1.00 97.38 169 LEU A N 1
ATOM 1268 C CA . LEU A 1 169 ? -6.371 1.849 11.802 1.00 97.38 169 LEU A CA 1
ATOM 1269 C C . LEU A 1 169 ? -5.479 1.043 12.757 1.00 97.38 169 LEU A C 1
ATOM 1271 O O . LEU A 1 169 ? -4.496 0.455 12.310 1.00 97.38 169 LEU A O 1
ATOM 1275 N N . VAL A 1 170 ? -5.842 0.968 14.041 1.00 96.31 170 VAL A N 1
ATOM 1276 C CA . VAL A 1 170 ? -5.166 0.111 15.034 1.00 96.31 170 VAL A CA 1
ATOM 1277 C C . VAL A 1 170 ? -5.230 -1.353 14.586 1.00 96.31 170 VAL A C 1
ATOM 1279 O O . VAL A 1 170 ? -4.197 -2.016 14.477 1.00 96.31 170 VAL A O 1
ATOM 1282 N N . GLY A 1 171 ? -6.431 -1.831 14.249 1.00 97.19 171 GLY A N 1
ATOM 1283 C CA . GLY A 1 171 ? -6.659 -3.197 13.783 1.00 97.19 171 GLY A CA 1
ATOM 1284 C C . GLY A 1 171 ? -5.881 -3.531 12.510 1.00 97.19 171 GLY A C 1
ATOM 1285 O O . GLY A 1 171 ? -5.320 -4.616 12.415 1.00 97.19 171 GLY A O 1
ATOM 1286 N N . PHE A 1 172 ? -5.760 -2.595 11.564 1.00 98.44 172 PHE A N 1
ATOM 1287 C CA . PHE A 1 172 ? -4.966 -2.777 10.346 1.00 98.44 172 PHE A CA 1
ATOM 1288 C C . PHE A 1 172 ? -3.495 -3.069 10.668 1.00 98.44 172 PHE A C 1
ATOM 1290 O O . PHE A 1 172 ? -2.903 -3.987 10.094 1.00 98.44 172 PHE A O 1
ATOM 1297 N N . PHE A 1 173 ? -2.898 -2.301 11.587 1.00 98.50 173 PHE A N 1
ATOM 1298 C CA . PHE A 1 173 ? -1.507 -2.517 11.977 1.00 98.50 173 PHE A CA 1
ATOM 1299 C C . PHE A 1 173 ? -1.328 -3.823 12.740 1.00 98.50 173 PHE A C 1
ATOM 1301 O O . PHE A 1 173 ? -0.393 -4.556 12.432 1.00 98.50 173 PHE A O 1
ATOM 1308 N N . GLN A 1 174 ? -2.223 -4.142 13.678 1.00 98.00 174 GLN A N 1
ATOM 1309 C CA . GLN A 1 174 ? -2.184 -5.415 14.404 1.00 98.00 174 GLN A CA 1
ATOM 1310 C C . GLN A 1 174 ? -2.295 -6.608 13.448 1.00 98.00 174 GLN A C 1
ATOM 1312 O O . GLN A 1 174 ? -1.429 -7.486 13.463 1.00 98.00 174 GLN A O 1
ATOM 1317 N N . PHE A 1 175 ? -3.268 -6.564 12.536 1.00 98.19 175 PHE A N 1
ATOM 1318 C CA . PHE A 1 175 ? -3.521 -7.618 11.563 1.00 98.19 175 PHE A CA 1
ATOM 1319 C C . PHE A 1 175 ? -2.288 -7.920 10.709 1.00 98.19 175 PHE A C 1
ATOM 1321 O O . PHE A 1 175 ? -1.849 -9.063 10.624 1.00 98.19 175 PHE A O 1
ATOM 1328 N N . TYR A 1 176 ? -1.670 -6.904 10.105 1.00 98.50 176 TYR A N 1
ATOM 1329 C CA . TYR A 1 176 ? -0.509 -7.134 9.239 1.00 98.50 176 TYR A CA 1
ATOM 1330 C C . TYR A 1 176 ? 0.824 -7.282 9.981 1.00 98.50 176 TYR A C 1
ATOM 1332 O O . TYR A 1 176 ? 1.791 -7.769 9.390 1.00 98.50 176 TYR A O 1
ATOM 1340 N N . ALA A 1 177 ? 0.906 -6.875 11.249 1.00 97.75 177 ALA A N 1
ATOM 1341 C CA . ALA A 1 177 ? 2.089 -7.100 12.073 1.00 97.75 177 ALA A CA 1
ATOM 1342 C C . ALA A 1 177 ? 2.157 -8.532 12.622 1.00 97.75 177 ALA A C 1
ATOM 1344 O O . ALA A 1 177 ? 3.265 -9.076 12.729 1.00 97.75 177 ALA A O 1
ATOM 1345 N N . PHE A 1 178 ? 1.005 -9.116 12.975 1.00 96.56 178 PHE A N 1
ATOM 1346 C CA . PHE A 1 178 ? 0.949 -10.330 13.793 1.00 96.56 178 PHE A CA 1
ATOM 1347 C C . PHE A 1 178 ? 0.025 -11.431 13.261 1.00 96.56 178 PHE A C 1
ATOM 1349 O O . PHE A 1 178 ? 0.379 -12.598 13.414 1.00 96.56 178 PHE A O 1
ATOM 1356 N N . ASP A 1 179 ? -1.089 -11.095 12.607 1.00 96.69 179 ASP A N 1
ATOM 1357 C CA . ASP A 1 179 ? -2.119 -12.089 12.269 1.00 96.69 179 ASP A CA 1
ATOM 1358 C C . ASP A 1 179 ? -1.971 -12.642 10.844 1.00 96.69 179 ASP A C 1
ATOM 1360 O O . ASP A 1 179 ? -2.148 -13.836 10.606 1.00 96.69 179 ASP A O 1
ATOM 1364 N N . PHE A 1 180 ? -1.637 -11.789 9.873 1.00 97.38 180 PHE A N 1
ATOM 1365 C CA . PHE A 1 180 ? -1.506 -12.190 8.474 1.00 97.38 180 PHE A CA 1
ATOM 1366 C C . PHE A 1 180 ? -0.169 -12.901 8.221 1.00 97.38 180 PHE A C 1
ATOM 1368 O O . PHE A 1 180 ? 0.899 -12.273 8.260 1.00 97.38 180 PHE A O 1
ATOM 1375 N N . ASP A 1 181 ? -0.201 -14.195 7.880 1.00 95.69 181 ASP A N 1
ATOM 1376 C CA . ASP A 1 181 ? 1.013 -14.945 7.545 1.00 95.69 181 ASP A CA 1
ATOM 1377 C C . ASP A 1 181 ? 1.485 -14.636 6.122 1.00 95.69 181 ASP A C 1
ATOM 1379 O O . ASP A 1 181 ? 1.332 -15.413 5.177 1.00 95.69 181 ASP A O 1
ATOM 1383 N N . TYR A 1 182 ? 2.159 -13.495 5.974 1.00 94.50 182 TYR A N 1
ATOM 1384 C CA . TYR A 1 182 ? 2.683 -13.042 4.688 1.00 94.50 182 TYR A CA 1
ATOM 1385 C C . TYR A 1 182 ? 3.624 -14.042 4.006 1.00 94.50 182 TYR A C 1
ATOM 1387 O O . TYR A 1 182 ? 3.950 -13.817 2.842 1.00 94.50 182 TYR A O 1
ATOM 1395 N N . ARG A 1 183 ? 4.134 -15.082 4.685 1.00 92.44 183 ARG A N 1
ATOM 1396 C CA . ARG A 1 183 ? 5.005 -16.104 4.077 1.00 92.44 183 ARG A CA 1
ATOM 1397 C C . ARG A 1 183 ? 4.187 -17.161 3.350 1.00 92.44 183 ARG A C 1
ATOM 1399 O O . ARG A 1 183 ? 4.569 -17.560 2.248 1.00 92.44 183 ARG A O 1
ATOM 1406 N N . CYS A 1 184 ? 3.072 -17.567 3.945 1.00 94.00 184 CYS A N 1
ATOM 1407 C CA . CYS A 1 184 ? 2.221 -18.641 3.446 1.00 94.00 184 CYS A CA 1
ATOM 1408 C C . CYS A 1 184 ? 1.037 -18.133 2.627 1.00 94.00 184 CYS A C 1
ATOM 1410 O O . CYS A 1 184 ? 0.553 -18.885 1.784 1.00 94.00 184 CYS A O 1
ATOM 1412 N N . ASP A 1 185 ? 0.649 -16.869 2.794 1.00 96.44 185 ASP A N 1
ATOM 1413 C CA . ASP A 1 185 ? -0.592 -16.329 2.250 1.00 96.44 185 ASP A CA 1
ATOM 1414 C C . ASP A 1 185 ? -0.388 -15.240 1.191 1.00 96.44 185 ASP A C 1
ATOM 1416 O O . ASP A 1 185 ? 0.660 -14.588 1.079 1.00 96.44 185 ASP A O 1
ATOM 1420 N N . VAL A 1 186 ? -1.430 -15.057 0.381 1.00 97.38 186 VAL A N 1
ATOM 1421 C CA . VAL A 1 186 ? -1.565 -14.025 -0.648 1.00 97.38 186 VAL A CA 1
ATOM 1422 C C . VAL A 1 186 ? -2.844 -13.250 -0.383 1.00 97.38 186 VAL A C 1
ATOM 1424 O O . VAL A 1 186 ? -3.924 -13.834 -0.282 1.00 97.38 186 VAL A O 1
ATOM 1427 N N . VAL A 1 187 ? -2.730 -11.926 -0.331 1.00 97.81 187 VAL A N 1
ATOM 1428 C CA . VAL A 1 187 ? -3.895 -11.037 -0.284 1.00 97.81 187 VAL A CA 1
ATOM 1429 C C . VAL A 1 187 ? -4.654 -11.133 -1.608 1.00 97.81 187 VAL A C 1
ATOM 1431 O O . VAL A 1 187 ? -4.063 -10.901 -2.662 1.00 97.81 187 VAL A O 1
ATOM 1434 N N . SER A 1 188 ? -5.950 -11.452 -1.559 1.00 96.50 188 SER A N 1
ATOM 1435 C CA . SER A 1 188 ? -6.831 -11.517 -2.733 1.00 96.50 188 SER A CA 1
ATOM 1436 C C . SER A 1 188 ? -8.177 -10.861 -2.435 1.00 96.50 188 SER A C 1
ATOM 1438 O O . SER A 1 188 ? -8.980 -11.389 -1.665 1.00 96.50 188 SER A O 1
ATOM 1440 N N . LEU A 1 189 ? -8.448 -9.726 -3.088 1.00 96.12 189 LEU A N 1
ATOM 1441 C CA . LEU A 1 189 ? -9.746 -9.049 -2.964 1.00 96.12 189 LEU A CA 1
ATOM 1442 C C . LEU A 1 189 ? -10.879 -9.808 -3.648 1.00 96.12 189 LEU A C 1
ATOM 1444 O O . LEU A 1 189 ? -12.022 -9.736 -3.201 1.00 96.12 189 LEU A O 1
ATOM 1448 N N . ARG A 1 190 ? -10.559 -10.520 -4.735 1.00 93.69 190 ARG A N 1
ATOM 1449 C CA . ARG A 1 190 ? -11.526 -11.282 -5.531 1.00 93.69 190 ARG A CA 1
ATOM 1450 C C . ARG A 1 190 ? -12.112 -12.443 -4.730 1.00 93.69 190 ARG A C 1
ATOM 1452 O O . ARG A 1 190 ? -13.286 -12.747 -4.871 1.00 93.69 190 ARG A O 1
ATOM 1459 N N . CYS A 1 191 ? -11.299 -13.092 -3.899 1.00 91.00 191 CYS A N 1
ATOM 1460 C CA . CYS A 1 191 ? -11.749 -14.217 -3.080 1.00 91.00 191 CYS A CA 1
ATOM 1461 C C . CYS A 1 191 ? -12.327 -13.783 -1.726 1.00 91.00 191 CYS A C 1
ATOM 1463 O O . CYS A 1 191 ? -12.954 -14.599 -1.057 1.00 91.00 191 CYS A O 1
ATOM 1465 N N . GLY A 1 192 ? -12.068 -12.543 -1.287 1.00 89.38 192 GLY A N 1
ATOM 1466 C CA . GLY A 1 192 ? -12.419 -12.060 0.057 1.00 89.38 192 GLY A CA 1
ATOM 1467 C C . GLY A 1 192 ? -11.733 -12.820 1.195 1.00 89.38 192 GLY A C 1
ATOM 1468 O O . GLY A 1 192 ? -12.136 -12.695 2.347 1.00 89.38 192 GLY A O 1
ATOM 1469 N N . GLN A 1 193 ? -10.742 -13.649 0.869 1.00 92.81 193 GLN A N 1
ATOM 1470 C CA . GLN A 1 193 ? -10.028 -14.554 1.765 1.00 92.81 193 GLN A CA 1
ATOM 1471 C C . GLN A 1 193 ? -8.578 -14.673 1.291 1.00 92.81 193 GLN A C 1
ATOM 1473 O O . GLN A 1 193 ? -8.277 -14.481 0.106 1.00 92.81 193 GLN A O 1
ATOM 1478 N N . ALA A 1 194 ? -7.677 -14.986 2.220 1.00 96.06 194 ALA A N 1
ATOM 1479 C CA . ALA A 1 194 ? -6.280 -15.229 1.898 1.00 96.06 194 ALA A CA 1
ATOM 1480 C C . ALA A 1 194 ? -6.153 -16.479 1.016 1.00 96.06 194 ALA A C 1
ATOM 1482 O O . ALA A 1 194 ? -6.788 -17.502 1.274 1.00 96.06 194 ALA A O 1
ATOM 1483 N N . LEU A 1 195 ? -5.329 -16.401 -0.029 1.00 95.44 195 LEU A N 1
ATOM 1484 C CA . LEU A 1 195 ? -5.023 -17.555 -0.870 1.00 95.44 195 LEU A CA 1
ATOM 1485 C C . LEU A 1 195 ? -3.703 -18.198 -0.436 1.00 95.44 195 LEU A C 1
ATOM 1487 O O . LEU A 1 195 ? -2.728 -17.473 -0.226 1.00 95.44 195 LEU A O 1
ATOM 1491 N N . PRO A 1 196 ? -3.610 -19.539 -0.405 1.00 95.38 196 PRO A N 1
ATOM 1492 C CA . PRO A 1 196 ? -2.352 -20.213 -0.130 1.00 95.38 196 PRO A CA 1
ATOM 1493 C C . PRO A 1 196 ? -1.322 -19.889 -1.216 1.00 95.38 196 PRO A C 1
ATOM 1495 O O . PRO A 1 196 ? -1.495 -20.196 -2.401 1.00 95.38 196 PRO A O 1
ATOM 1498 N N . LYS A 1 197 ? -0.203 -19.292 -0.809 1.00 93.81 197 LYS A N 1
ATOM 1499 C CA . LYS A 1 197 ? 0.855 -18.813 -1.703 1.00 93.81 197 LYS A CA 1
ATOM 1500 C C . LYS A 1 197 ? 1.483 -19.924 -2.521 1.00 93.81 197 LYS A C 1
ATOM 1502 O O . LYS A 1 197 ? 1.732 -19.733 -3.708 1.00 93.81 197 LYS A O 1
ATOM 1507 N N . HIS A 1 198 ? 1.708 -21.083 -1.910 1.00 92.06 198 HIS A N 1
ATOM 1508 C CA . HIS A 1 198 ? 2.253 -22.241 -2.614 1.00 92.06 198 HIS A CA 1
ATOM 1509 C C . HIS A 1 198 ? 1.331 -22.689 -3.759 1.00 92.06 198 HIS A C 1
ATOM 1511 O O . HIS A 1 198 ? 1.822 -23.030 -4.829 1.00 92.06 198 HIS A O 1
ATOM 1517 N N . ALA A 1 199 ? 0.009 -22.634 -3.570 1.00 92.06 199 ALA A N 1
ATOM 1518 C CA . ALA A 1 199 ? -0.954 -22.989 -4.606 1.00 92.06 199 ALA A CA 1
ATOM 1519 C C . ALA A 1 199 ? -1.049 -21.897 -5.680 1.00 92.06 199 ALA A C 1
ATOM 1521 O O . ALA A 1 199 ? -1.166 -22.196 -6.865 1.00 92.06 199 ALA A O 1
ATOM 1522 N N . LYS A 1 200 ? -0.968 -20.623 -5.273 1.00 92.56 200 LYS A N 1
ATOM 1523 C CA . LYS A 1 200 ? -1.130 -19.482 -6.178 1.00 92.56 200 LYS A CA 1
ATOM 1524 C C . LYS A 1 200 ? 0.112 -19.201 -7.034 1.00 92.56 200 LYS A C 1
ATOM 1526 O O . LYS A 1 200 ? -0.019 -18.965 -8.232 1.00 92.56 200 LYS A O 1
ATOM 1531 N N . TRP A 1 201 ? 1.303 -19.211 -6.433 1.00 91.25 201 TRP A N 1
ATOM 1532 C CA . TRP A 1 201 ? 2.570 -18.819 -7.072 1.00 91.25 201 TRP A CA 1
ATOM 1533 C C . TRP A 1 201 ? 3.595 -19.957 -7.190 1.00 91.25 201 TRP A C 1
ATOM 1535 O O . TRP A 1 201 ? 4.668 -19.752 -7.764 1.00 91.25 201 TRP A O 1
ATOM 1545 N N . GLY A 1 202 ? 3.298 -21.147 -6.663 1.00 87.44 202 GLY A N 1
ATOM 1546 C CA . GLY A 1 202 ? 4.243 -22.263 -6.617 1.00 87.44 202 GLY A CA 1
ATOM 1547 C C . GLY A 1 202 ? 5.365 -22.071 -5.588 1.00 87.44 202 GLY A C 1
ATOM 1548 O O . GLY A 1 202 ? 5.355 -21.156 -4.766 1.00 87.44 202 GLY A O 1
ATOM 1549 N N . LEU A 1 203 ? 6.385 -22.932 -5.660 1.00 75.94 203 LEU A N 1
ATOM 1550 C CA . LEU A 1 203 ? 7.568 -22.928 -4.779 1.00 75.94 203 LEU A CA 1
ATOM 1551 C C . LEU A 1 203 ? 8.677 -21.954 -5.242 1.00 75.94 203 LEU A C 1
ATOM 1553 O O . LEU A 1 203 ? 9.862 -22.182 -5.008 1.00 75.94 203 LEU A O 1
ATOM 1557 N N . GLY A 1 204 ? 8.320 -20.887 -5.961 1.00 71.38 204 GLY A N 1
ATOM 1558 C CA . GLY A 1 204 ? 9.285 -20.001 -6.619 1.00 71.38 204 GLY A CA 1
ATOM 1559 C C . GLY A 1 204 ? 10.108 -19.108 -5.676 1.00 71.38 204 GLY A C 1
ATOM 1560 O O . GLY A 1 204 ? 9.795 -18.929 -4.503 1.00 71.38 204 GLY A O 1
ATOM 1561 N N . LEU A 1 205 ? 11.120 -18.432 -6.239 1.00 65.56 205 LEU A N 1
ATOM 1562 C CA . LEU A 1 205 ? 12.050 -17.499 -5.565 1.00 65.56 205 LEU A CA 1
ATOM 1563 C C . LEU A 1 205 ? 11.396 -16.265 -4.901 1.00 65.56 205 LEU A C 1
ATOM 1565 O O . LEU A 1 205 ? 12.105 -15.385 -4.421 1.00 65.56 205 LEU A O 1
ATOM 1569 N N . GLY A 1 206 ? 10.067 -16.151 -4.907 1.00 72.75 206 GLY A N 1
ATOM 1570 C CA . GLY A 1 206 ? 9.304 -15.021 -4.371 1.00 72.75 206 GLY A CA 1
ATOM 1571 C C . GLY A 1 206 ? 8.419 -15.369 -3.175 1.00 72.75 206 GLY A C 1
ATOM 1572 O O . GLY A 1 206 ? 7.604 -14.541 -2.786 1.00 72.75 206 GLY A O 1
ATOM 1573 N N . THR A 1 207 ? 8.538 -16.562 -2.593 1.00 81.25 207 THR A N 1
ATOM 1574 C CA . THR A 1 207 ? 7.710 -16.969 -1.442 1.00 81.25 207 THR A CA 1
ATOM 1575 C C . THR A 1 207 ? 8.018 -16.181 -0.166 1.00 81.25 207 THR A C 1
ATOM 1577 O O . THR A 1 207 ? 7.128 -15.965 0.652 1.00 81.25 207 THR A O 1
ATOM 1580 N N . TRP A 1 208 ? 9.248 -15.680 -0.026 1.00 89.38 208 TRP A N 1
ATOM 1581 C CA . TRP A 1 208 ? 9.715 -14.922 1.141 1.00 89.38 208 TRP A CA 1
ATOM 1582 C C . TRP A 1 208 ? 9.183 -13.486 1.234 1.00 89.38 208 TRP A C 1
ATOM 1584 O O . TRP A 1 208 ? 9.274 -12.874 2.296 1.00 89.38 208 TRP A O 1
ATOM 1594 N N . ARG A 1 209 ? 8.675 -12.915 0.137 1.00 92.69 209 ARG A N 1
ATOM 1595 C CA . ARG A 1 209 ? 8.154 -11.539 0.106 1.00 92.69 209 ARG A CA 1
ATOM 1596 C C . ARG A 1 209 ? 6.647 -11.523 0.309 1.00 92.69 209 ARG A C 1
ATOM 1598 O O . ARG A 1 209 ? 5.969 -12.515 0.047 1.00 92.69 209 ARG A O 1
ATOM 1605 N N . PHE A 1 210 ? 6.128 -10.373 0.722 1.00 95.25 210 PHE A N 1
ATOM 1606 C CA . PHE A 1 210 ? 4.696 -10.096 0.709 1.00 95.25 210 PHE A CA 1
ATOM 1607 C C . PHE A 1 210 ? 4.117 -10.374 -0.690 1.00 95.25 210 PHE A C 1
ATOM 1609 O O . PHE A 1 210 ? 4.787 -10.120 -1.699 1.00 95.25 210 PHE A O 1
ATOM 1616 N N . SER A 1 211 ? 2.885 -10.882 -0.746 1.00 96.69 211 SER A N 1
ATOM 1617 C CA . SER A 1 211 ? 2.201 -11.198 -2.002 1.00 96.69 211 SER A CA 1
ATOM 1618 C C . SER A 1 211 ? 0.773 -10.675 -2.007 1.00 96.69 211 SER A C 1
ATOM 1620 O O . SER A 1 211 ? 0.013 -10.902 -1.067 1.00 96.69 211 SER A O 1
ATOM 1622 N N . ILE A 1 212 ? 0.420 -9.989 -3.091 1.00 97.75 212 ILE A N 1
ATOM 1623 C CA . ILE A 1 212 ? -0.897 -9.381 -3.297 1.00 97.75 212 ILE A CA 1
ATOM 1624 C C . ILE A 1 212 ? -1.321 -9.699 -4.731 1.00 97.75 212 ILE A C 1
ATOM 1626 O O . ILE A 1 212 ? -0.652 -9.267 -5.668 1.00 97.75 212 ILE A O 1
ATOM 1630 N N . GLU A 1 213 ? -2.391 -10.469 -4.904 1.00 96.81 213 GLU A N 1
ATOM 1631 C CA . GLU A 1 213 ? -3.006 -10.734 -6.208 1.00 96.81 213 GLU A CA 1
ATOM 1632 C C . GLU A 1 213 ? -3.658 -9.448 -6.743 1.00 96.81 213 GLU A C 1
ATOM 1634 O O . GLU A 1 213 ? -4.424 -8.797 -6.030 1.00 96.81 213 GLU A O 1
ATOM 1639 N N . ASP A 1 214 ? -3.368 -9.077 -7.992 1.00 96.06 214 ASP A N 1
ATOM 1640 C CA . ASP A 1 214 ? -4.150 -8.054 -8.691 1.00 96.06 214 ASP A CA 1
ATOM 1641 C C . ASP A 1 214 ? -5.527 -8.639 -9.077 1.00 96.06 214 ASP A C 1
ATOM 1643 O O . ASP A 1 214 ? -5.588 -9.721 -9.670 1.00 96.06 214 ASP A O 1
ATOM 1647 N N . PRO A 1 215 ? -6.641 -7.965 -8.745 1.00 94.44 215 PRO A N 1
ATOM 1648 C CA . PRO A 1 215 ? -7.982 -8.493 -8.975 1.00 94.44 215 PRO A CA 1
ATOM 1649 C C . PRO A 1 215 ? -8.340 -8.623 -10.464 1.00 94.44 215 PRO A C 1
ATOM 1651 O O . PRO A 1 215 ? -9.130 -9.503 -10.799 1.00 94.44 215 PRO A O 1
ATOM 1654 N N . LEU A 1 216 ? -7.767 -7.799 -11.352 1.00 92.94 216 LEU A N 1
ATOM 1655 C CA . LEU A 1 216 ? -8.030 -7.840 -12.799 1.00 92.94 216 LEU A CA 1
ATOM 1656 C C . LEU A 1 216 ? -6.928 -8.531 -13.603 1.00 92.94 216 LEU A C 1
ATOM 1658 O O . LEU A 1 216 ? -7.179 -8.999 -14.712 1.00 92.94 216 LEU A O 1
ATOM 1662 N N . ASP A 1 217 ? -5.710 -8.600 -13.075 1.00 92.81 217 ASP A N 1
ATOM 1663 C CA . ASP A 1 217 ? -4.653 -9.463 -13.600 1.00 92.81 217 ASP A CA 1
ATOM 1664 C C . ASP A 1 217 ? -4.234 -10.494 -12.550 1.00 92.81 217 ASP A C 1
ATOM 1666 O O . ASP A 1 217 ? -3.228 -10.349 -11.858 1.00 92.81 217 ASP A O 1
ATOM 1670 N N . VAL A 1 218 ? -4.984 -11.592 -12.470 1.00 92.69 218 VAL A N 1
ATOM 1671 C CA . VAL A 1 218 ? -4.803 -12.640 -11.452 1.00 92.69 218 VAL A CA 1
ATOM 1672 C C . VAL A 1 218 ? -3.437 -13.340 -11.489 1.00 92.69 218 VAL A C 1
ATOM 1674 O O . VAL A 1 218 ? -3.127 -14.119 -10.585 1.00 92.69 218 VAL A O 1
ATOM 1677 N N . HIS A 1 219 ? -2.612 -13.106 -12.512 1.00 92.06 219 HIS A N 1
ATOM 1678 C CA . HIS A 1 219 ? -1.239 -13.617 -12.599 1.00 92.06 219 HIS A CA 1
ATOM 1679 C C . HIS A 1 219 ? -0.194 -12.593 -12.136 1.00 92.06 219 HIS A C 1
ATOM 1681 O O . HIS A 1 219 ? 1.005 -12.889 -12.074 1.00 92.06 219 HIS A O 1
ATOM 1687 N N . HIS A 1 220 ? -0.629 -11.387 -11.787 1.00 93.06 220 HIS A N 1
ATOM 1688 C CA . HIS A 1 220 ? 0.218 -10.340 -11.263 1.00 93.06 220 HIS A CA 1
ATOM 1689 C C . HIS A 1 220 ? 0.223 -10.332 -9.745 1.00 93.06 220 HIS A C 1
ATOM 1691 O O . HIS A 1 220 ? -0.760 -10.006 -9.091 1.00 93.06 220 HIS A O 1
ATOM 1697 N N . ASP A 1 221 ? 1.405 -10.570 -9.186 1.00 95.50 221 ASP A N 1
ATOM 1698 C CA . ASP A 1 221 ? 1.681 -10.170 -7.815 1.00 95.50 221 ASP A CA 1
ATOM 1699 C C . ASP A 1 221 ? 2.081 -8.686 -7.782 1.00 95.50 221 ASP A C 1
ATOM 1701 O O . ASP A 1 221 ? 3.153 -8.317 -8.284 1.00 95.50 221 ASP A O 1
ATOM 1705 N N . VAL A 1 222 ? 1.228 -7.835 -7.213 1.00 96.44 222 VAL A N 1
ATOM 1706 C CA . VAL A 1 222 ? 1.436 -6.382 -7.090 1.00 96.44 222 VAL A CA 1
ATOM 1707 C C . VAL A 1 222 ? 2.647 -6.075 -6.201 1.00 96.44 222 VAL A C 1
ATOM 1709 O O . VAL A 1 222 ? 3.384 -5.116 -6.447 1.00 96.44 222 VAL A O 1
ATOM 1712 N N . ALA A 1 223 ? 2.925 -6.924 -5.209 1.00 96.81 223 ALA A N 1
ATOM 1713 C CA . ALA A 1 223 ? 4.044 -6.761 -4.285 1.00 96.81 223 ALA A CA 1
ATOM 1714 C C . ALA A 1 223 ? 5.392 -7.234 -4.868 1.00 96.81 223 ALA A C 1
ATOM 1716 O O . ALA A 1 223 ? 6.420 -7.159 -4.191 1.00 96.81 223 ALA A O 1
ATOM 1717 N N . ARG A 1 224 ? 5.447 -7.651 -6.148 1.00 94.69 224 ARG A N 1
ATOM 1718 C CA . ARG A 1 224 ? 6.697 -8.055 -6.843 1.00 94.69 224 ARG A CA 1
ATOM 1719 C C . ARG A 1 224 ? 7.776 -6.985 -6.904 1.00 94.69 224 ARG A C 1
ATOM 1721 O O . ARG A 1 224 ? 8.906 -7.272 -7.287 1.00 94.69 224 ARG A O 1
ATOM 1728 N N . VAL A 1 225 ? 7.400 -5.749 -6.608 1.00 94.62 225 VAL A N 1
ATOM 1729 C CA . VAL A 1 225 ? 8.305 -4.610 -6.512 1.00 94.62 225 VAL A CA 1
ATOM 1730 C C . VAL A 1 225 ? 9.259 -4.748 -5.327 1.00 94.62 225 VAL A C 1
ATOM 1732 O O . VAL A 1 225 ? 10.368 -4.237 -5.415 1.00 94.62 225 VAL A O 1
ATOM 1735 N N . ILE A 1 226 ? 8.901 -5.504 -4.283 1.00 95.50 226 ILE A N 1
ATOM 1736 C CA . ILE A 1 226 ? 9.813 -5.863 -3.192 1.00 95.50 226 ILE A CA 1
ATOM 1737 C C . ILE A 1 226 ? 10.829 -6.878 -3.724 1.00 95.50 226 ILE A C 1
ATOM 1739 O O . ILE A 1 226 ? 10.552 -8.072 -3.834 1.00 95.50 226 ILE A O 1
ATOM 1743 N N . PHE A 1 227 ? 12.015 -6.388 -4.081 1.00 93.25 227 PHE A N 1
ATOM 1744 C CA . PHE A 1 227 ? 13.045 -7.186 -4.751 1.00 93.25 227 PHE A CA 1
ATOM 1745 C C . PHE A 1 227 ? 14.174 -7.657 -3.825 1.00 93.25 227 PHE A C 1
ATOM 1747 O O . PHE A 1 227 ? 15.033 -8.414 -4.268 1.00 93.25 227 PHE A O 1
ATOM 1754 N N . HIS A 1 228 ? 14.198 -7.214 -2.563 1.00 94.38 228 HIS A N 1
ATOM 1755 C CA . HIS A 1 228 ? 15.271 -7.529 -1.619 1.00 94.38 228 HIS A CA 1
ATOM 1756 C C . HIS A 1 228 ? 14.731 -7.902 -0.222 1.00 94.38 228 HIS A C 1
ATOM 1758 O O . HIS A 1 228 ? 13.847 -7.196 0.275 1.00 94.38 228 HIS A O 1
ATOM 1764 N N . PRO A 1 229 ? 15.287 -8.926 0.463 1.00 93.62 229 PRO A N 1
ATOM 1765 C CA . PRO A 1 229 ? 14.863 -9.331 1.809 1.00 93.62 229 PRO A CA 1
ATOM 1766 C C . PRO A 1 229 ? 14.894 -8.205 2.845 1.00 93.62 229 PRO A C 1
ATOM 1768 O O . PRO A 1 229 ? 13.959 -8.071 3.623 1.00 93.62 229 PRO A O 1
ATOM 1771 N N . LYS A 1 230 ? 15.908 -7.327 2.814 1.00 94.88 230 LYS A N 1
ATOM 1772 C CA . LYS A 1 230 ? 15.940 -6.146 3.702 1.00 94.88 230 LYS A CA 1
ATOM 1773 C C . LYS A 1 230 ? 14.781 -5.165 3.463 1.00 94.88 230 LYS A C 1
ATOM 1775 O O . LYS A 1 230 ? 14.321 -4.533 4.405 1.00 94.88 230 LYS A O 1
ATOM 1780 N N . GLY A 1 231 ? 14.270 -5.066 2.232 1.00 94.81 231 GLY A N 1
ATOM 1781 C CA . GLY A 1 231 ? 13.071 -4.274 1.938 1.00 94.81 231 GLY A CA 1
ATOM 1782 C C . GLY A 1 231 ? 11.812 -4.892 2.556 1.00 94.81 231 GLY A C 1
ATOM 1783 O O . GLY A 1 231 ? 11.002 -4.176 3.140 1.00 94.81 231 GLY A O 1
ATOM 1784 N N . GLN A 1 232 ? 11.690 -6.225 2.501 1.00 95.75 232 GLN A N 1
ATOM 1785 C CA . GLN A 1 232 ? 10.630 -6.968 3.195 1.00 95.75 232 GLN A CA 1
ATOM 1786 C C . GLN A 1 232 ? 10.736 -6.818 4.718 1.00 95.75 232 GLN A C 1
ATOM 1788 O O . GLN A 1 232 ? 9.728 -6.565 5.369 1.00 95.75 232 GLN A O 1
ATOM 1793 N N . ALA A 1 233 ? 11.939 -6.949 5.286 1.00 95.81 233 ALA A N 1
ATOM 1794 C CA . ALA A 1 233 ? 12.167 -6.781 6.720 1.00 95.81 233 ALA A CA 1
ATOM 1795 C C . ALA A 1 233 ? 11.750 -5.380 7.181 1.00 95.81 233 ALA A C 1
ATOM 1797 O O . ALA A 1 233 ? 10.909 -5.259 8.065 1.00 95.81 233 ALA A O 1
ATOM 1798 N N . ARG A 1 234 ? 12.209 -4.333 6.481 1.00 95.56 234 ARG A N 1
ATOM 1799 C CA . ARG A 1 234 ? 11.825 -2.943 6.761 1.00 95.56 234 ARG A CA 1
ATOM 1800 C C . ARG A 1 234 ? 10.307 -2.734 6.757 1.00 95.56 234 ARG A C 1
ATOM 1802 O O . ARG A 1 234 ? 9.794 -2.029 7.620 1.00 95.56 234 ARG A O 1
ATOM 1809 N N . LEU A 1 235 ? 9.592 -3.320 5.794 1.00 97.06 235 LEU A N 1
ATOM 1810 C CA . LEU A 1 235 ? 8.128 -3.248 5.736 1.00 97.06 235 LEU A CA 1
ATOM 1811 C C . LEU A 1 235 ? 7.486 -3.842 7.001 1.00 97.06 235 LEU A C 1
ATOM 1813 O O . LEU A 1 235 ? 6.615 -3.214 7.597 1.00 97.06 235 LEU A O 1
ATOM 1817 N N . LEU A 1 236 ? 7.921 -5.035 7.408 1.00 97.75 236 LEU A N 1
ATOM 1818 C CA . LEU A 1 236 ? 7.376 -5.727 8.579 1.00 97.75 236 LEU A CA 1
ATOM 1819 C C . LEU A 1 236 ? 7.741 -5.026 9.887 1.00 97.75 236 LEU A C 1
ATOM 1821 O O . LEU A 1 236 ? 6.903 -4.930 10.778 1.00 97.75 236 LEU A O 1
ATOM 1825 N N . ASP A 1 237 ? 8.966 -4.524 10.002 1.00 97.25 237 ASP A N 1
ATOM 1826 C CA . ASP A 1 237 ? 9.425 -3.823 11.199 1.00 97.25 237 ASP A CA 1
ATOM 1827 C C . ASP A 1 237 ? 8.648 -2.521 11.404 1.00 97.25 237 ASP A C 1
ATOM 1829 O O . ASP A 1 237 ? 8.256 -2.209 12.526 1.00 97.25 237 ASP A O 1
ATOM 1833 N N . GLU A 1 238 ? 8.324 -1.803 10.327 1.00 97.69 238 GLU A N 1
ATOM 1834 C CA . GLU A 1 238 ? 7.466 -0.621 10.411 1.00 97.69 238 GLU A CA 1
ATOM 1835 C C . GLU A 1 238 ? 6.011 -0.952 10.748 1.00 97.69 238 GLU A C 1
ATOM 1837 O O . GLU A 1 238 ? 5.408 -0.232 11.544 1.00 97.69 238 GLU A O 1
ATOM 1842 N N . LEU A 1 239 ? 5.449 -2.038 10.204 1.00 98.31 239 LEU A N 1
ATOM 1843 C CA . LEU A 1 239 ? 4.114 -2.510 10.595 1.00 98.31 239 LEU A CA 1
ATOM 1844 C C . LEU A 1 239 ? 4.070 -2.868 12.087 1.00 98.31 239 LEU A C 1
ATOM 1846 O O . LEU A 1 239 ? 3.164 -2.432 12.793 1.00 98.31 239 LEU A O 1
ATOM 1850 N N . ARG A 1 240 ? 5.082 -3.585 12.595 1.00 98.19 240 ARG A N 1
ATOM 1851 C CA . ARG A 1 240 ? 5.198 -3.927 14.024 1.00 98.19 240 ARG A CA 1
ATOM 1852 C C . ARG A 1 240 ? 5.406 -2.704 14.903 1.00 98.19 240 ARG A C 1
ATOM 1854 O O . ARG A 1 240 ? 4.778 -2.609 15.953 1.00 98.19 240 ARG A O 1
ATOM 1861 N N . ARG A 1 241 ? 6.254 -1.759 14.482 1.00 97.44 241 ARG A N 1
ATOM 1862 C CA . ARG A 1 241 ? 6.447 -0.483 15.184 1.00 97.44 241 ARG A CA 1
ATOM 1863 C C . ARG A 1 241 ? 5.121 0.260 15.298 1.00 97.44 241 ARG A C 1
ATOM 1865 O O . ARG A 1 241 ? 4.769 0.699 16.388 1.00 97.44 241 ARG A O 1
ATOM 1872 N N . ALA A 1 242 ? 4.389 0.377 14.192 1.00 97.69 242 ALA A N 1
ATOM 1873 C CA . ALA A 1 242 ? 3.093 1.036 14.177 1.00 97.69 242 ALA A CA 1
ATOM 1874 C C . ALA A 1 242 ? 2.090 0.327 15.100 1.00 97.69 242 ALA A C 1
ATOM 1876 O O . ALA A 1 242 ? 1.481 0.984 15.939 1.00 97.69 242 ALA A O 1
ATOM 1877 N N . ALA A 1 243 ? 2.002 -1.005 15.031 1.00 97.56 243 ALA A N 1
ATOM 1878 C CA . ALA A 1 243 ? 1.132 -1.795 15.901 1.00 97.56 243 ALA A CA 1
ATOM 1879 C C . ALA A 1 243 ? 1.465 -1.596 17.391 1.00 97.56 243 ALA A C 1
ATOM 1881 O O . ALA A 1 243 ? 0.572 -1.327 18.194 1.00 97.56 243 ALA A O 1
ATOM 1882 N N . ALA A 1 244 ? 2.748 -1.648 17.759 1.00 96.25 244 ALA A N 1
ATOM 1883 C CA . ALA A 1 244 ? 3.189 -1.418 19.131 1.00 96.25 244 ALA A CA 1
ATOM 1884 C C . ALA A 1 244 ? 2.842 0.000 19.608 1.00 96.25 244 ALA A C 1
ATOM 1886 O O . ALA A 1 244 ? 2.289 0.163 20.692 1.00 96.25 244 ALA A O 1
ATOM 1887 N N . MET A 1 245 ? 3.072 1.024 18.782 1.00 95.62 245 MET A N 1
ATOM 1888 C CA . MET A 1 245 ? 2.715 2.402 19.131 1.00 95.62 245 MET A CA 1
ATOM 1889 C C . MET A 1 245 ? 1.213 2.568 19.338 1.00 95.62 245 MET A C 1
ATOM 1891 O O . MET A 1 245 ? 0.807 3.188 20.314 1.00 95.62 245 MET A O 1
ATOM 1895 N N . THR A 1 246 ? 0.385 1.952 18.492 1.00 91.75 246 THR A N 1
ATOM 1896 C CA . THR A 1 246 ? -1.076 2.051 18.614 1.00 91.75 246 THR A CA 1
ATOM 1897 C C . THR A 1 246 ? -1.658 1.422 19.883 1.00 91.75 246 THR A C 1
ATOM 1899 O O . THR A 1 246 ? -2.795 1.720 20.231 1.00 91.75 246 THR A O 1
ATOM 1902 N N . THR A 1 247 ? -0.897 0.593 20.608 1.00 88.69 247 THR A N 1
ATOM 1903 C CA . THR A 1 247 ? -1.309 0.103 21.938 1.00 88.69 247 THR A CA 1
ATOM 1904 C C . THR A 1 247 ? -1.076 1.110 23.064 1.00 88.69 247 THR A C 1
ATOM 1906 O O . THR A 1 247 ? -1.611 0.944 24.159 1.00 88.69 247 THR A O 1
ATOM 1909 N N . MET A 1 248 ? -0.302 2.169 22.816 1.00 88.25 248 MET A N 1
ATOM 1910 C CA . MET A 1 248 ? -0.078 3.223 23.798 1.00 88.25 248 MET A CA 1
ATOM 1911 C C . MET A 1 248 ? -1.235 4.220 23.755 1.00 88.25 248 MET A C 1
ATOM 1913 O O . MET A 1 248 ? -1.517 4.807 22.712 1.00 88.25 248 MET A O 1
ATOM 1917 N N . ALA A 1 249 ? -1.865 4.470 24.905 1.00 80.56 249 ALA A N 1
ATOM 1918 C CA . ALA A 1 249 ? -3.014 5.376 25.021 1.00 80.56 249 ALA A CA 1
ATOM 1919 C C . ALA A 1 249 ? -2.722 6.824 24.572 1.00 80.56 249 ALA A C 1
ATOM 1921 O O . ALA A 1 249 ? -3.643 7.582 24.286 1.00 80.56 249 ALA A O 1
ATOM 1922 N N . THR A 1 250 ? -1.447 7.212 24.510 1.00 86.69 250 THR A N 1
ATOM 1923 C CA . THR A 1 250 ? -0.987 8.548 24.113 1.00 86.69 250 THR A CA 1
ATOM 1924 C C . THR A 1 250 ? -0.559 8.643 22.650 1.00 86.69 250 THR A C 1
ATOM 1926 O O . THR A 1 250 ? -0.134 9.715 22.226 1.00 86.69 250 THR A O 1
ATOM 1929 N N . CYS A 1 251 ? -0.614 7.554 21.877 1.00 88.25 251 CYS A N 1
ATOM 1930 C CA . CYS A 1 251 ? -0.134 7.567 20.499 1.00 88.25 251 CYS A CA 1
ATOM 1931 C C . CYS A 1 251 ? -1.015 8.459 19.622 1.00 88.25 251 CYS A C 1
ATOM 1933 O O . CYS A 1 251 ? -2.190 8.167 19.393 1.00 88.25 251 CYS A O 1
ATOM 1935 N N . GLN A 1 252 ? -0.419 9.525 19.089 1.00 89.81 252 GLN A N 1
ATOM 1936 C CA . GLN A 1 252 ? -1.059 10.367 18.088 1.00 89.81 252 GLN A CA 1
ATOM 1937 C C . GLN A 1 252 ? -0.680 9.916 16.677 1.00 89.81 252 GLN A C 1
ATOM 1939 O O . GLN A 1 252 ? 0.369 9.307 16.444 1.00 89.81 252 GLN A O 1
ATOM 1944 N N . LEU A 1 253 ? -1.541 10.242 15.710 1.00 90.56 253 LEU A N 1
ATOM 1945 C CA . LEU A 1 253 ? -1.302 9.918 14.304 1.00 90.56 253 LEU A CA 1
ATOM 1946 C C . LEU A 1 253 ? -0.015 10.574 13.780 1.00 90.56 253 LEU A C 1
ATOM 1948 O O . LEU A 1 253 ? 0.694 9.959 12.984 1.00 90.56 253 LEU A O 1
ATOM 1952 N N . ASP A 1 254 ? 0.311 11.775 14.259 1.00 93.06 254 ASP A N 1
ATOM 1953 C CA . ASP A 1 254 ? 1.529 12.492 13.879 1.00 93.06 254 ASP A CA 1
ATOM 1954 C C . ASP A 1 254 ? 2.787 11.748 14.334 1.00 93.06 254 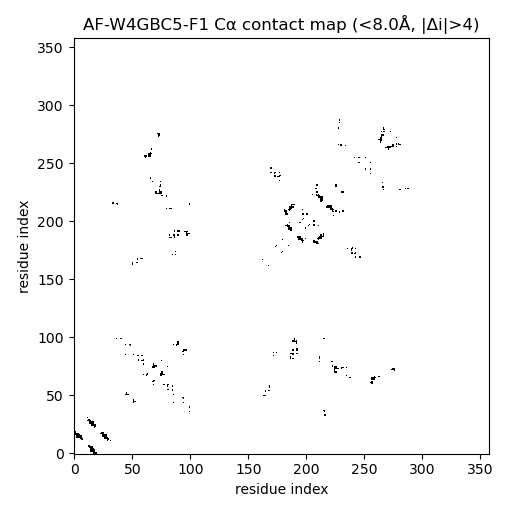ASP A C 1
ATOM 1956 O O . ASP A 1 254 ? 3.699 11.562 13.532 1.00 93.06 254 ASP A O 1
ATOM 1960 N N . ASP A 1 255 ? 2.808 11.215 15.559 1.00 92.62 255 ASP A N 1
ATOM 1961 C CA . ASP A 1 255 ? 3.926 10.405 16.063 1.00 92.62 255 ASP A CA 1
ATOM 1962 C C . ASP A 1 255 ? 4.059 9.092 15.286 1.00 92.62 255 ASP A C 1
ATOM 1964 O O . ASP A 1 255 ? 5.156 8.649 14.929 1.00 92.62 255 ASP A O 1
ATOM 1968 N N . LEU A 1 256 ? 2.920 8.463 14.986 1.00 94.31 256 LEU A N 1
ATOM 1969 C CA . LEU A 1 256 ? 2.867 7.231 14.208 1.00 94.31 256 LEU A CA 1
ATOM 1970 C C . LEU A 1 256 ? 3.473 7.430 12.811 1.00 94.31 256 LEU A C 1
ATOM 1972 O O . LEU A 1 256 ? 4.208 6.564 12.308 1.00 94.31 256 LEU A O 1
ATOM 1976 N N . CYS A 1 257 ? 3.165 8.579 12.206 1.00 96.25 257 CYS A N 1
ATOM 1977 C CA . CYS A 1 257 ? 3.571 8.959 10.862 1.00 96.25 257 CYS A CA 1
ATOM 1978 C C . CYS A 1 257 ? 4.926 9.660 10.800 1.00 96.25 257 CYS A C 1
ATOM 1980 O O . CYS A 1 257 ? 5.492 9.674 9.714 1.00 96.25 257 CYS A O 1
ATOM 1982 N N . ALA A 1 258 ? 5.450 10.218 11.894 1.00 94.31 258 ALA A N 1
ATOM 1983 C CA . ALA A 1 258 ? 6.663 11.037 11.909 1.00 94.31 258 ALA A CA 1
ATOM 1984 C C . ALA A 1 258 ? 7.762 10.413 11.044 1.00 94.31 258 ALA A C 1
ATOM 1986 O O . ALA A 1 258 ? 8.015 9.221 11.158 1.00 94.31 258 ALA A O 1
ATOM 1987 N N . ALA A 1 259 ? 8.389 11.161 10.139 1.00 90.12 259 ALA A N 1
ATOM 1988 C CA . ALA A 1 259 ? 9.421 10.595 9.273 1.00 90.12 259 ALA A CA 1
ATOM 1989 C C . ALA A 1 259 ? 10.680 10.227 10.088 1.00 90.12 259 ALA A C 1
ATOM 1991 O O . ALA A 1 259 ? 10.988 10.896 11.077 1.00 90.12 259 ALA A O 1
ATOM 1992 N N . PRO A 1 260 ? 11.438 9.182 9.704 1.00 85.56 260 PRO A N 1
ATOM 1993 C CA . PRO A 1 260 ? 12.743 8.932 10.306 1.00 85.56 260 PRO A CA 1
ATOM 1994 C C . PRO A 1 260 ? 13.691 10.114 10.049 1.00 85.56 260 PRO A C 1
ATOM 1996 O O . PRO A 1 260 ? 13.612 10.774 9.013 1.00 85.56 260 PRO A O 1
ATOM 1999 N N . SER A 1 261 ? 14.618 10.355 10.979 1.00 80.50 261 SER A N 1
ATOM 2000 C CA . SER A 1 261 ? 15.540 11.504 10.953 1.00 80.50 261 SER A CA 1
ATOM 2001 C C . SER A 1 261 ? 16.454 11.554 9.724 1.00 80.50 261 SER A C 1
ATOM 2003 O O . SER A 1 261 ? 16.959 12.618 9.375 1.00 80.50 261 SER A O 1
ATOM 2005 N N . SER A 1 262 ? 16.667 10.424 9.047 1.00 80.94 262 SER A N 1
ATOM 2006 C CA . SER A 1 262 ? 17.397 10.366 7.783 1.00 80.94 262 SER A CA 1
ATOM 2007 C C . SER A 1 262 ? 16.829 9.294 6.854 1.00 80.94 262 SER A C 1
ATOM 2009 O O . SER A 1 262 ? 16.335 8.255 7.293 1.00 80.94 262 SER A O 1
ATOM 2011 N N . SER A 1 263 ? 16.899 9.554 5.545 1.00 83.50 263 SER A N 1
ATOM 2012 C CA . SER A 1 263 ? 16.560 8.579 4.509 1.00 83.50 263 SER A CA 1
ATOM 2013 C C . SER A 1 263 ? 17.834 7.891 4.027 1.00 83.50 263 SER A C 1
ATOM 2015 O O . SER A 1 263 ? 18.617 8.479 3.277 1.00 83.50 263 SER A O 1
ATOM 2017 N N . SER A 1 264 ? 18.028 6.639 4.432 1.00 90.94 264 SER A N 1
ATOM 2018 C CA . SER A 1 264 ? 19.127 5.784 3.984 1.00 90.94 264 SER A CA 1
ATOM 2019 C C . SER A 1 264 ? 18.640 4.650 3.078 1.00 90.94 264 SER A C 1
ATOM 2021 O O . SER A 1 264 ? 17.459 4.283 3.043 1.00 90.94 264 SER A O 1
ATOM 2023 N N . CYS A 1 265 ? 19.562 4.093 2.296 1.00 93.25 265 CYS A N 1
ATOM 2024 C CA . CYS A 1 265 ? 19.310 2.901 1.504 1.00 93.25 265 CYS A CA 1
ATOM 2025 C C . CYS A 1 265 ? 19.093 1.695 2.426 1.00 93.25 265 CYS A C 1
ATOM 2027 O O . CYS A 1 265 ? 20.008 1.302 3.134 1.00 93.25 265 CYS A O 1
ATOM 2029 N N . PHE A 1 266 ? 17.943 1.019 2.353 1.00 92.94 266 PHE A N 1
ATOM 2030 C CA . PHE A 1 266 ? 17.669 -0.149 3.210 1.00 92.94 266 PHE A CA 1
ATOM 2031 C C . PHE A 1 266 ? 18.560 -1.373 2.921 1.00 92.94 266 PHE A C 1
ATOM 2033 O O . PHE A 1 266 ? 18.417 -2.404 3.570 1.00 92.94 266 PHE A O 1
ATOM 2040 N N . ILE A 1 267 ? 19.416 -1.330 1.894 1.00 94.62 267 ILE A N 1
ATOM 2041 C CA . ILE A 1 267 ? 20.294 -2.450 1.530 1.00 94.62 267 ILE A CA 1
ATOM 2042 C C . ILE A 1 267 ? 21.641 -2.342 2.246 1.00 94.62 267 ILE A C 1
ATOM 2044 O O . ILE A 1 267 ? 22.137 -3.350 2.753 1.00 94.62 267 ILE A O 1
ATOM 2048 N N . CYS A 1 268 ? 22.222 -1.145 2.313 1.00 94.19 268 CYS A N 1
ATOM 2049 C CA . CYS A 1 268 ? 23.549 -0.905 2.890 1.00 94.19 268 CYS A CA 1
ATOM 2050 C C . CYS A 1 268 ? 23.583 0.186 3.967 1.00 94.19 268 CYS A C 1
ATOM 2052 O O . CYS A 1 268 ? 24.662 0.523 4.439 1.00 94.19 268 CYS A O 1
ATOM 2054 N N . ASP A 1 269 ? 22.433 0.768 4.299 1.00 92.50 269 ASP A N 1
ATOM 2055 C CA . ASP A 1 269 ? 22.237 1.799 5.322 1.00 92.50 269 ASP A CA 1
ATOM 2056 C C . ASP A 1 269 ? 22.979 3.125 5.056 1.00 92.50 269 ASP A C 1
ATOM 2058 O O . ASP A 1 269 ? 22.911 4.058 5.854 1.00 92.50 269 ASP A O 1
ATOM 2062 N N . ALA A 1 270 ? 23.607 3.270 3.883 1.00 93.12 270 ALA A N 1
ATOM 2063 C CA . ALA A 1 270 ? 24.251 4.505 3.453 1.00 93.12 270 ALA A CA 1
ATOM 2064 C C . ALA A 1 270 ? 23.258 5.477 2.776 1.00 93.12 270 ALA A C 1
ATOM 2066 O O . ALA A 1 270 ? 22.331 5.043 2.078 1.00 93.12 270 ALA A O 1
ATOM 2067 N N . PRO A 1 271 ? 23.440 6.799 2.943 1.00 93.00 271 PRO A N 1
ATOM 2068 C CA . PRO A 1 271 ? 22.621 7.813 2.284 1.00 93.00 271 PRO A CA 1
ATOM 2069 C C . PRO A 1 271 ? 23.012 8.010 0.805 1.00 93.00 271 PRO A C 1
ATOM 2071 O O . PRO A 1 271 ? 23.927 7.378 0.273 1.00 93.00 271 PRO A O 1
ATOM 2074 N N . GLY A 1 272 ? 22.310 8.920 0.125 1.00 91.56 272 GLY A N 1
ATOM 2075 C CA . GLY A 1 272 ? 22.739 9.477 -1.167 1.00 91.56 272 GLY A CA 1
ATOM 2076 C C . GLY A 1 272 ? 22.454 8.625 -2.407 1.00 91.56 272 GLY A C 1
ATOM 2077 O O . GLY A 1 272 ? 22.783 9.049 -3.511 1.00 91.56 272 GLY A O 1
ATOM 2078 N N . HIS A 1 273 ? 21.827 7.456 -2.265 1.00 92.56 273 HIS A N 1
ATOM 2079 C CA . HIS A 1 273 ? 21.399 6.642 -3.402 1.00 92.56 273 HIS A CA 1
ATOM 2080 C C . HIS A 1 273 ? 20.118 5.867 -3.095 1.00 92.56 273 HIS A C 1
ATOM 2082 O O . HIS A 1 273 ? 19.806 5.564 -1.941 1.00 92.56 273 HIS A O 1
ATOM 2088 N N . ALA A 1 274 ? 19.377 5.530 -4.148 1.00 92.06 274 ALA A N 1
ATOM 2089 C CA . ALA A 1 274 ? 18.189 4.710 -4.022 1.00 92.06 274 ALA A CA 1
ATOM 2090 C C . ALA A 1 274 ? 18.559 3.217 -3.911 1.00 92.06 274 ALA A C 1
ATOM 2092 O O . ALA A 1 274 ? 19.519 2.776 -4.548 1.00 92.06 274 ALA A O 1
ATOM 2093 N N . PRO A 1 275 ? 17.778 2.398 -3.183 1.00 93.50 275 PRO A N 1
ATOM 2094 C CA . PRO A 1 275 ? 18.015 0.958 -3.061 1.00 93.50 275 PRO A CA 1
ATOM 2095 C C . PRO A 1 275 ? 18.174 0.226 -4.395 1.00 93.50 275 PRO A C 1
ATOM 2097 O O . PRO A 1 275 ? 18.973 -0.697 -4.510 1.00 93.50 275 PRO A O 1
ATOM 2100 N N . ARG A 1 276 ? 17.459 0.659 -5.435 1.00 91.50 276 ARG A N 1
ATOM 2101 C CA . ARG A 1 276 ? 17.550 0.053 -6.769 1.00 91.50 276 ARG A CA 1
ATOM 2102 C C . ARG A 1 276 ? 18.900 0.262 -7.456 1.00 91.50 276 ARG A C 1
ATOM 2104 O O . ARG A 1 276 ? 19.278 -0.551 -8.297 1.00 91.50 276 ARG A O 1
ATOM 2111 N N . ASP A 1 277 ? 19.610 1.316 -7.075 1.00 93.31 277 ASP A N 1
ATOM 2112 C CA . ASP A 1 277 ? 20.932 1.668 -7.589 1.00 93.31 277 ASP A CA 1
ATOM 2113 C C . ASP A 1 277 ? 22.057 1.206 -6.643 1.00 93.31 277 ASP A C 1
ATOM 2115 O O . ASP A 1 277 ? 23.234 1.465 -6.892 1.00 93.31 277 ASP A O 1
ATOM 2119 N N . CYS A 1 278 ? 21.718 0.506 -5.552 1.00 93.25 278 CYS A N 1
ATOM 2120 C CA . CYS A 1 278 ? 22.682 0.067 -4.553 1.00 93.25 278 CYS A CA 1
ATOM 2121 C C . CYS A 1 278 ? 23.581 -1.059 -5.084 1.00 93.25 278 CYS A C 1
ATOM 2123 O O . CYS A 1 278 ? 23.113 -2.145 -5.444 1.00 93.25 278 CYS A O 1
ATOM 2125 N N . THR A 1 279 ? 24.894 -0.836 -5.058 1.00 92.56 279 THR A N 1
ATOM 2126 C CA . THR A 1 279 ? 25.912 -1.790 -5.531 1.00 92.56 279 THR A CA 1
ATOM 2127 C C . THR A 1 279 ? 26.039 -3.030 -4.635 1.00 92.56 279 THR A C 1
ATOM 2129 O O . THR A 1 279 ? 26.345 -4.117 -5.132 1.00 92.56 279 THR A O 1
ATOM 2132 N N . ALA A 1 280 ? 25.712 -2.905 -3.343 1.00 89.00 280 ALA A N 1
ATOM 2133 C CA . ALA A 1 280 ? 25.717 -4.000 -2.365 1.00 89.00 280 ALA A CA 1
ATOM 2134 C C . ALA A 1 280 ? 24.595 -5.039 -2.574 1.00 89.00 280 ALA A C 1
ATOM 2136 O O . ALA A 1 280 ? 24.628 -6.119 -1.986 1.00 89.00 280 ALA A O 1
ATOM 2137 N N . SER A 1 281 ? 23.625 -4.768 -3.454 1.00 74.62 281 SER A N 1
ATOM 2138 C CA . SER A 1 281 ? 22.531 -5.704 -3.770 1.00 74.62 281 SER A CA 1
ATOM 2139 C C . SER A 1 281 ? 23.008 -7.009 -4.424 1.00 74.62 281 SER A C 1
ATOM 2141 O O . SER A 1 281 ? 22.245 -7.961 -4.536 1.00 74.62 281 SER A O 1
ATOM 2143 N N . SER A 1 282 ? 24.252 -7.042 -4.913 1.00 64.81 282 SER A N 1
ATOM 2144 C CA . SER A 1 282 ? 24.828 -8.173 -5.648 1.00 64.81 282 SER A CA 1
ATOM 2145 C C . SER A 1 282 ? 25.641 -9.145 -4.783 1.00 64.81 282 SER A C 1
ATOM 2147 O O . SER A 1 282 ? 26.028 -10.201 -5.279 1.00 64.81 282 SER A O 1
ATOM 2149 N N . SER A 1 283 ? 25.891 -8.816 -3.510 1.00 52.31 283 SER A N 1
ATOM 2150 C CA . SER A 1 283 ? 26.877 -9.505 -2.662 1.00 52.31 283 SER A CA 1
ATOM 2151 C C . SER A 1 283 ? 26.309 -10.215 -1.426 1.00 52.31 283 SER A C 1
ATOM 2153 O O . SER A 1 283 ? 27.080 -10.788 -0.661 1.00 52.31 283 SER A O 1
ATOM 2155 N N . SER A 1 284 ? 24.991 -10.225 -1.203 1.00 49.84 284 SER A N 1
ATOM 2156 C CA . SER A 1 284 ? 24.395 -10.845 -0.009 1.00 49.84 284 SER A CA 1
ATOM 2157 C C . SER A 1 284 ? 23.839 -12.246 -0.288 1.00 49.84 284 SER A C 1
ATOM 2159 O O . SER A 1 284 ? 22.796 -12.413 -0.919 1.00 49.84 284 SER A O 1
ATOM 2161 N N . SER A 1 285 ? 24.522 -13.267 0.236 1.00 44.72 285 SER A N 1
ATOM 2162 C CA . SER A 1 285 ? 23.947 -14.597 0.452 1.00 44.72 285 SER A CA 1
ATOM 2163 C C . SER A 1 285 ? 22.697 -14.465 1.328 1.00 44.72 285 SER A C 1
ATOM 2165 O O . SER A 1 285 ? 22.727 -13.828 2.381 1.00 44.72 285 SER A O 1
ATOM 2167 N N . ILE A 1 286 ? 21.583 -15.027 0.867 1.00 50.22 286 ILE A N 1
ATOM 2168 C CA . ILE A 1 286 ? 20.274 -14.935 1.516 1.00 50.22 286 ILE A CA 1
ATOM 2169 C C . ILE A 1 286 ? 20.297 -15.767 2.806 1.00 50.22 286 ILE A C 1
ATOM 2171 O O . ILE A 1 286 ? 20.036 -16.964 2.770 1.00 50.22 286 ILE A O 1
ATOM 2175 N N . ASN A 1 287 ? 20.579 -15.142 3.949 1.00 44.31 287 ASN A N 1
ATOM 2176 C CA . ASN A 1 287 ? 20.237 -15.713 5.251 1.00 44.31 287 ASN A CA 1
ATOM 2177 C C . ASN A 1 287 ? 18.844 -15.209 5.637 1.00 44.31 287 ASN A C 1
ATOM 2179 O O . ASN A 1 287 ? 18.666 -14.043 5.991 1.00 44.31 287 ASN A O 1
ATOM 2183 N N . MET A 1 288 ? 17.845 -16.081 5.499 1.00 49.38 288 MET A N 1
ATOM 2184 C CA . MET A 1 288 ? 16.484 -15.814 5.965 1.00 49.38 288 MET A CA 1
ATOM 2185 C C . MET A 1 288 ? 16.460 -15.791 7.500 1.00 49.38 288 MET A C 1
ATOM 2187 O O . MET A 1 288 ? 17.067 -16.668 8.120 1.00 49.38 288 MET A O 1
ATOM 2191 N N . PRO A 1 289 ? 15.768 -14.829 8.133 1.00 43.75 289 PRO A N 1
ATOM 2192 C CA . PRO A 1 289 ? 15.577 -14.855 9.575 1.00 43.75 289 PRO A CA 1
ATOM 2193 C C . PRO A 1 289 ? 14.745 -16.088 9.982 1.00 43.75 289 PRO A C 1
ATOM 2195 O O . PRO A 1 289 ? 13.825 -16.475 9.250 1.00 43.75 289 PRO A O 1
ATOM 2198 N N . PRO A 1 290 ? 15.048 -16.719 11.132 1.00 35.50 290 PRO A N 1
ATOM 2199 C CA . PRO A 1 290 ? 14.293 -17.866 11.620 1.00 35.50 290 PRO A CA 1
ATOM 2200 C C . PRO A 1 290 ? 12.844 -17.470 11.962 1.00 35.50 290 PRO A C 1
ATOM 2202 O O . PRO A 1 290 ? 12.573 -16.302 12.256 1.00 35.50 290 PRO A O 1
ATOM 2205 N N . PRO A 1 291 ? 11.893 -18.422 11.924 1.00 35.25 291 PRO A N 1
ATOM 2206 C CA . PRO A 1 291 ? 10.509 -18.158 12.303 1.00 35.25 291 PRO A CA 1
ATOM 2207 C C . PRO A 1 291 ? 10.417 -17.661 13.758 1.00 35.25 291 PRO A C 1
ATOM 2209 O O . PRO A 1 291 ? 11.201 -18.110 14.601 1.00 35.25 291 PRO A O 1
ATOM 2212 N N . PRO A 1 292 ? 9.455 -16.775 14.087 1.00 36.53 292 PRO A N 1
ATOM 2213 C CA . PRO A 1 292 ? 9.160 -16.464 15.479 1.00 36.53 292 PRO A CA 1
ATOM 2214 C C . PRO A 1 292 ? 8.722 -17.749 16.193 1.00 36.53 292 PRO A C 1
ATOM 2216 O O . PRO A 1 292 ? 7.918 -18.521 15.668 1.00 36.53 292 PRO A O 1
ATOM 2219 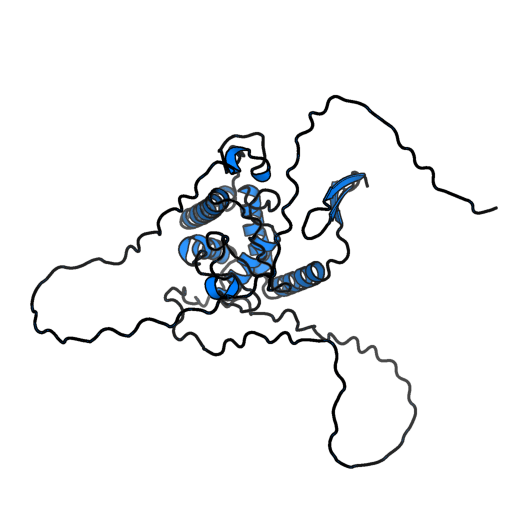N N . ARG A 1 293 ? 9.293 -18.004 17.374 1.00 38.84 293 ARG A N 1
ATOM 2220 C CA . ARG A 1 293 ? 8.878 -19.119 18.230 1.00 38.84 293 ARG A CA 1
ATOM 2221 C C . ARG A 1 293 ? 7.467 -18.825 18.733 1.00 38.84 293 ARG A C 1
ATOM 2223 O O . ARG A 1 293 ? 7.259 -17.790 19.359 1.00 38.84 293 ARG A O 1
ATOM 2230 N N . ASN A 1 294 ? 6.529 -19.736 18.484 1.00 35.12 294 ASN A N 1
ATOM 2231 C CA . ASN A 1 294 ? 5.239 -19.723 19.166 1.00 35.12 294 ASN A CA 1
ATOM 2232 C C . ASN A 1 294 ? 5.493 -19.835 20.671 1.00 35.12 294 ASN A C 1
ATOM 2234 O O . ASN A 1 294 ? 5.992 -20.854 21.150 1.00 35.12 294 ASN A O 1
ATOM 2238 N N . LEU A 1 295 ? 5.173 -18.776 21.412 1.00 37.81 295 LEU A N 1
ATOM 2239 C CA . LEU A 1 295 ? 5.155 -18.796 22.867 1.00 37.81 295 LEU A CA 1
ATOM 2240 C C . LEU A 1 295 ? 3.800 -19.363 23.314 1.00 37.81 295 LEU A C 1
ATOM 2242 O O . LEU A 1 295 ? 2.910 -18.642 23.748 1.00 37.81 295 LEU A O 1
ATOM 2246 N N . SER A 1 296 ? 3.620 -20.669 23.142 1.00 33.97 296 SER A N 1
ATOM 2247 C CA . SER A 1 296 ? 2.465 -21.392 23.678 1.00 33.97 296 SER A CA 1
ATOM 2248 C C . SER A 1 296 ? 2.832 -22.837 23.995 1.00 33.97 296 SER A C 1
ATOM 2250 O O . SER A 1 296 ? 2.305 -23.790 23.429 1.00 33.97 296 SER A O 1
ATOM 2252 N N . THR A 1 297 ? 3.755 -23.021 24.936 1.00 29.33 297 THR A N 1
ATOM 2253 C CA . THR A 1 297 ? 3.803 -24.265 25.714 1.00 29.33 297 THR A CA 1
ATOM 2254 C C . THR A 1 297 ? 4.364 -23.970 27.100 1.00 29.33 297 THR A C 1
ATOM 2256 O O . THR A 1 297 ? 5.547 -24.151 27.374 1.00 29.33 297 THR A O 1
ATOM 2259 N N . ILE A 1 298 ? 3.497 -23.482 27.987 1.00 31.39 298 ILE A N 1
ATOM 2260 C CA . ILE A 1 298 ? 3.680 -23.698 29.422 1.00 31.39 298 ILE A CA 1
ATOM 2261 C C . ILE A 1 298 ? 3.446 -25.198 29.616 1.00 31.39 298 ILE A C 1
ATOM 2263 O O . ILE A 1 298 ? 2.318 -25.666 29.496 1.00 31.39 298 ILE A O 1
ATOM 2267 N N . SER A 1 299 ? 4.526 -25.954 29.807 1.00 29.83 299 SER A N 1
ATOM 2268 C CA . SER A 1 299 ? 4.444 -27.350 30.234 1.00 29.83 299 SER A CA 1
ATOM 2269 C C . SER A 1 299 ? 4.505 -27.372 31.752 1.00 29.83 299 SER A C 1
ATOM 2271 O O . SER A 1 299 ? 5.537 -27.047 32.337 1.00 29.83 299 SER A O 1
ATOM 2273 N N . SER A 1 300 ? 3.381 -27.722 32.368 1.00 33.53 300 SER A N 1
ATOM 2274 C CA . SER A 1 300 ? 3.328 -28.227 33.734 1.00 33.53 300 SER A CA 1
ATOM 2275 C C . SER A 1 300 ? 3.831 -29.666 33.726 1.00 33.53 300 SER A C 1
ATOM 2277 O O . SER A 1 300 ? 3.422 -30.472 32.893 1.00 33.53 300 SER A O 1
ATOM 2279 N N . ASP A 1 301 ? 4.730 -29.946 34.652 1.00 29.34 301 ASP A N 1
ATOM 2280 C CA . ASP A 1 301 ? 5.340 -31.240 34.921 1.00 29.34 301 ASP A CA 1
ATOM 2281 C C . ASP A 1 301 ? 4.330 -32.248 35.512 1.00 29.34 301 ASP A C 1
ATOM 2283 O O . ASP A 1 301 ? 3.356 -31.818 36.139 1.00 29.34 301 ASP A O 1
ATOM 2287 N N . SER A 1 302 ? 4.611 -33.555 35.352 1.00 31.44 302 SER A N 1
ATOM 2288 C CA . SER A 1 302 ? 4.181 -34.736 36.158 1.00 31.44 302 SER A CA 1
ATOM 2289 C C . SER A 1 302 ? 3.774 -35.984 35.338 1.00 31.44 302 SER A C 1
ATOM 2291 O O . SER A 1 302 ? 2.606 -36.220 35.050 1.00 31.44 302 SER A O 1
ATOM 2293 N N . SER A 1 303 ? 4.779 -36.799 35.010 1.00 30.25 303 SER A N 1
ATOM 2294 C CA . SER A 1 303 ? 4.933 -38.240 35.316 1.00 30.25 303 SER A CA 1
ATOM 2295 C C . SER A 1 303 ? 3.773 -39.266 35.203 1.00 30.25 303 SER A C 1
ATOM 2297 O O . SER A 1 303 ? 2.799 -39.213 35.945 1.00 30.25 303 SER A O 1
ATOM 2299 N N . ILE A 1 304 ? 4.094 -40.353 34.470 1.00 31.39 304 ILE A N 1
ATOM 2300 C CA . ILE A 1 304 ? 3.836 -41.807 34.697 1.00 31.39 304 ILE A CA 1
ATOM 2301 C C . ILE A 1 304 ? 3.047 -42.524 33.578 1.00 31.39 304 ILE A C 1
ATOM 2303 O O . ILE A 1 304 ? 1.863 -42.288 33.378 1.00 31.39 304 ILE A O 1
ATOM 2307 N N . GLY A 1 305 ? 3.709 -43.523 32.964 1.00 27.67 305 GLY A N 1
ATOM 2308 C CA . GLY A 1 305 ? 3.075 -44.758 32.473 1.00 27.67 305 GLY A CA 1
ATOM 2309 C C . GLY A 1 305 ? 3.222 -45.084 30.978 1.00 27.67 305 GLY A C 1
ATOM 2310 O O . GLY A 1 305 ? 2.350 -44.751 30.187 1.00 27.67 305 GLY A O 1
ATOM 2311 N N . SER A 1 306 ? 4.267 -45.829 30.596 1.00 27.98 306 SER A N 1
ATOM 2312 C CA . SER A 1 306 ? 4.277 -46.665 29.372 1.00 27.98 306 SER A CA 1
ATOM 2313 C C . SER A 1 306 ? 3.376 -47.899 29.596 1.00 27.98 306 SER A C 1
ATOM 2315 O O . SER A 1 306 ? 3.318 -48.353 30.743 1.00 27.98 306 SER A O 1
ATOM 2317 N N . PRO A 1 307 ? 2.732 -48.511 28.568 1.00 36.72 307 PRO A N 1
ATOM 2318 C CA . PRO A 1 307 ? 3.465 -49.443 27.699 1.00 36.72 307 PRO A CA 1
ATOM 2319 C C . PRO A 1 307 ? 2.927 -49.670 26.256 1.00 36.72 307 PRO A C 1
ATOM 2321 O O . PRO A 1 307 ? 1.832 -49.278 25.868 1.00 36.72 307 PRO A O 1
ATOM 2324 N N . THR A 1 308 ? 3.729 -50.455 25.525 1.00 29.67 308 THR A N 1
ATOM 2325 C CA . THR A 1 308 ? 3.436 -51.351 24.383 1.00 29.67 308 THR A CA 1
ATOM 2326 C C . THR A 1 308 ? 3.374 -50.829 22.937 1.00 29.67 308 THR A C 1
ATOM 2328 O O . THR A 1 308 ? 2.411 -50.257 22.443 1.00 29.67 308 THR A O 1
ATOM 2331 N N . THR A 1 309 ? 4.462 -51.198 22.264 1.00 30.55 309 THR A N 1
ATOM 2332 C CA . THR A 1 309 ? 4.796 -51.383 20.852 1.00 30.55 309 THR A CA 1
ATOM 2333 C C . THR A 1 309 ? 3.684 -51.997 19.987 1.00 30.55 309 THR A C 1
ATOM 2335 O O . THR A 1 309 ? 3.225 -53.105 20.252 1.00 30.55 309 THR A O 1
ATOM 2338 N N . ALA A 1 310 ? 3.360 -51.343 18.868 1.00 30.77 310 ALA A N 1
ATOM 2339 C CA . ALA A 1 310 ? 2.729 -51.971 17.708 1.00 30.77 310 ALA A CA 1
ATOM 2340 C C . ALA A 1 310 ? 3.475 -51.545 16.434 1.00 30.77 310 ALA A C 1
ATOM 2342 O O . ALA A 1 310 ? 3.456 -50.386 16.017 1.00 30.77 310 ALA A O 1
ATOM 2343 N N . THR A 1 311 ? 4.182 -52.510 15.854 1.00 31.33 311 THR A N 1
ATOM 2344 C CA . THR A 1 311 ? 4.959 -52.421 14.617 1.00 31.33 311 THR A CA 1
ATOM 2345 C C . THR A 1 311 ? 4.044 -52.107 13.433 1.00 31.33 311 THR A C 1
ATOM 2347 O O . THR A 1 311 ? 3.157 -52.894 13.110 1.00 31.33 311 THR A O 1
ATOM 2350 N N . ARG A 1 312 ? 4.270 -50.976 12.755 1.00 34.16 312 ARG A N 1
ATOM 2351 C CA . ARG A 1 312 ? 3.588 -50.616 11.505 1.00 34.16 312 ARG A CA 1
ATOM 2352 C C . ARG A 1 312 ? 4.626 -50.544 10.383 1.00 34.16 312 ARG A C 1
ATOM 2354 O O . ARG A 1 312 ? 5.589 -49.790 10.477 1.00 34.16 312 ARG A O 1
ATOM 2361 N N . SER A 1 313 ? 4.450 -51.382 9.366 1.00 39.03 313 SER A N 1
ATOM 2362 C CA . SER A 1 313 ? 5.362 -51.545 8.227 1.00 39.03 313 SER A CA 1
ATOM 2363 C C . SER A 1 313 ? 5.536 -50.251 7.406 1.00 39.03 313 SER A C 1
ATOM 2365 O O . SER A 1 313 ? 4.594 -49.454 7.342 1.00 39.03 313 SER A O 1
ATOM 2367 N N . PRO A 1 314 ? 6.687 -50.036 6.734 1.00 38.28 314 PRO A N 1
ATOM 2368 C CA . PRO A 1 314 ? 6.919 -48.843 5.916 1.00 38.28 314 PRO A CA 1
ATOM 2369 C C . PRO A 1 314 ? 6.092 -48.863 4.619 1.00 38.28 314 PRO A C 1
ATOM 2371 O O . PRO A 1 314 ? 5.998 -49.891 3.950 1.00 38.28 314 PRO A O 1
ATOM 2374 N N . LEU A 1 315 ? 5.526 -47.712 4.244 1.00 37.91 315 LEU A N 1
ATOM 2375 C CA . LEU A 1 315 ? 4.891 -47.480 2.939 1.00 37.91 315 LEU A CA 1
ATOM 2376 C C . LEU A 1 315 ? 5.941 -47.459 1.806 1.00 37.91 315 LEU A C 1
ATOM 2378 O O . LEU A 1 315 ? 7.059 -46.989 2.033 1.00 37.91 315 LEU A O 1
ATOM 2382 N N . PRO A 1 316 ? 5.603 -47.924 0.586 1.00 45.44 316 PRO A N 1
ATOM 2383 C CA . PRO A 1 316 ? 6.531 -47.931 -0.541 1.00 45.44 316 PRO A CA 1
ATOM 2384 C C . PRO A 1 316 ? 6.818 -46.509 -1.068 1.00 45.44 316 PRO A C 1
ATOM 2386 O O . PRO A 1 316 ? 5.966 -45.622 -0.951 1.00 45.44 316 PRO A O 1
ATOM 2389 N N . PRO A 1 317 ? 8.003 -46.278 -1.666 1.00 44.34 317 PRO A N 1
ATOM 2390 C CA . PRO A 1 317 ? 8.381 -44.976 -2.207 1.00 44.34 317 PRO A CA 1
ATOM 2391 C C . PRO A 1 317 ? 7.551 -44.605 -3.452 1.00 44.34 317 PRO A C 1
ATOM 2393 O O . PRO A 1 317 ? 7.127 -45.491 -4.200 1.00 44.34 317 PRO A O 1
ATOM 2396 N N . PRO A 1 318 ? 7.331 -43.301 -3.710 1.00 37.09 318 PRO A N 1
ATOM 2397 C CA . PRO A 1 318 ? 6.575 -42.842 -4.870 1.00 37.09 318 PRO A CA 1
ATOM 2398 C C . PRO A 1 318 ? 7.326 -43.110 -6.190 1.00 37.09 318 PRO A C 1
ATOM 2400 O O . PRO A 1 318 ? 8.560 -43.131 -6.209 1.00 37.09 318 PRO A O 1
ATOM 2403 N N . PRO A 1 319 ? 6.602 -43.289 -7.312 1.00 42.03 319 PRO A N 1
ATOM 2404 C CA . PRO A 1 319 ? 7.205 -43.575 -8.610 1.00 42.03 319 PRO A CA 1
ATOM 2405 C C . PRO A 1 319 ? 8.001 -42.374 -9.161 1.00 42.03 319 PRO A C 1
ATOM 2407 O O . PRO A 1 319 ? 7.661 -41.221 -8.882 1.00 42.03 319 PRO A O 1
ATOM 2410 N N . PRO A 1 320 ? 9.044 -42.617 -9.979 1.00 38.84 320 PRO A N 1
ATOM 2411 C CA . PRO A 1 320 ? 9.881 -41.560 -10.535 1.00 38.84 320 PRO A CA 1
ATOM 2412 C C . PRO A 1 320 ? 9.090 -40.678 -11.512 1.00 38.84 320 PRO A C 1
ATOM 2414 O O . PRO A 1 320 ? 8.467 -41.164 -12.459 1.00 38.84 320 PRO A O 1
ATOM 2417 N N . LEU A 1 321 ? 9.137 -39.362 -11.291 1.00 37.06 321 LEU A N 1
ATOM 2418 C CA . LEU A 1 321 ? 8.533 -38.362 -12.171 1.00 37.06 321 LEU A CA 1
ATOM 2419 C C . LEU A 1 321 ? 9.186 -38.417 -13.561 1.00 37.06 321 LEU A C 1
ATOM 2421 O O . LEU A 1 321 ? 10.400 -38.264 -13.699 1.00 37.06 321 LEU A O 1
ATOM 2425 N N . ARG A 1 322 ? 8.369 -38.609 -14.603 1.00 35.47 322 ARG A N 1
ATOM 2426 C CA . ARG A 1 322 ? 8.794 -38.467 -16.002 1.00 35.47 322 ARG A CA 1
ATOM 2427 C C . ARG A 1 322 ? 9.247 -37.027 -16.259 1.00 35.47 322 ARG A C 1
ATOM 2429 O O . ARG A 1 322 ? 8.560 -36.078 -15.890 1.00 35.47 322 ARG A O 1
ATOM 2436 N N . ALA A 1 323 ? 10.401 -36.885 -16.908 1.00 34.56 323 ALA A N 1
ATOM 2437 C CA . ALA A 1 323 ? 10.978 -35.604 -17.288 1.00 34.56 323 ALA A CA 1
ATOM 2438 C C . ALA A 1 323 ? 10.014 -34.791 -18.172 1.00 34.56 323 ALA A C 1
ATOM 2440 O O . ALA A 1 323 ? 9.492 -35.289 -19.168 1.00 34.56 323 ALA A O 1
ATOM 2441 N N . VAL A 1 324 ? 9.803 -33.527 -17.805 1.00 37.25 324 VAL A N 1
ATOM 2442 C CA . VAL A 1 324 ? 9.046 -32.549 -18.597 1.00 37.25 324 VAL A CA 1
ATOM 2443 C C . VAL A 1 324 ? 9.944 -32.013 -19.733 1.00 37.25 324 VAL A C 1
ATOM 2445 O O . VAL A 1 324 ? 11.125 -31.758 -19.480 1.00 37.25 324 VAL A O 1
ATOM 2448 N N . PRO A 1 325 ? 9.442 -31.826 -20.972 1.00 32.09 325 PRO A N 1
ATOM 2449 C CA . PRO A 1 325 ? 10.256 -31.384 -22.110 1.00 32.09 325 PRO A CA 1
ATOM 2450 C C . PRO A 1 325 ? 10.789 -29.947 -21.955 1.00 32.09 325 PRO A C 1
ATOM 2452 O O . PRO A 1 325 ? 10.112 -29.095 -21.373 1.00 32.09 325 PRO A O 1
ATOM 2455 N N . PRO A 1 326 ? 11.966 -29.615 -22.523 1.00 31.33 326 PRO A N 1
ATOM 2456 C CA . PRO A 1 326 ? 12.581 -28.310 -22.354 1.00 31.33 326 PRO A CA 1
ATOM 2457 C C . PRO A 1 326 ? 12.011 -27.325 -23.379 1.00 31.33 326 PRO A C 1
ATOM 2459 O O . PRO A 1 326 ? 12.491 -27.251 -24.508 1.00 31.33 326 PRO A O 1
ATOM 2462 N N . HIS A 1 327 ? 11.025 -26.514 -22.998 1.00 34.28 327 HIS A N 1
ATOM 2463 C CA . HIS A 1 327 ? 10.661 -25.347 -23.805 1.00 34.28 327 HIS A CA 1
ATOM 2464 C C . HIS A 1 327 ? 10.366 -24.111 -22.952 1.00 34.28 327 HIS A C 1
ATOM 2466 O O . HIS A 1 327 ? 9.237 -23.676 -22.783 1.00 34.28 327 HIS A O 1
ATOM 2472 N N . ALA A 1 328 ? 11.440 -23.507 -22.449 1.00 33.97 328 ALA A N 1
ATOM 2473 C CA . ALA A 1 328 ? 11.524 -22.067 -22.230 1.00 33.97 328 ALA A CA 1
ATOM 2474 C C . ALA A 1 328 ? 13.007 -21.684 -22.251 1.00 33.97 328 ALA A C 1
ATOM 2476 O O . ALA A 1 328 ? 13.679 -21.630 -21.220 1.00 33.97 328 ALA A O 1
ATOM 2477 N N . LYS A 1 329 ? 13.560 -21.457 -23.450 1.00 32.72 329 LYS A N 1
ATOM 2478 C CA . LYS A 1 329 ? 14.870 -20.812 -23.575 1.00 32.72 329 LYS A CA 1
ATOM 2479 C C . LYS A 1 329 ? 14.762 -19.437 -22.918 1.00 32.72 329 LYS A C 1
ATOM 2481 O O . LYS A 1 329 ? 14.141 -18.526 -23.458 1.00 32.72 329 LYS A O 1
ATOM 2486 N N . MET A 1 330 ? 15.378 -19.308 -21.746 1.00 34.75 330 MET A N 1
ATOM 2487 C CA . MET A 1 330 ? 15.703 -18.033 -21.121 1.00 34.75 330 MET A CA 1
ATOM 2488 C C . MET A 1 330 ? 16.384 -17.141 -22.161 1.00 34.75 330 MET A C 1
ATOM 2490 O O . MET A 1 330 ? 17.543 -17.367 -22.521 1.00 34.75 330 MET A O 1
ATOM 2494 N N . LEU A 1 331 ? 15.696 -16.096 -22.616 1.00 33.25 331 LEU A N 1
ATOM 2495 C CA . LEU A 1 331 ? 16.366 -14.962 -23.235 1.00 33.25 331 LEU A CA 1
ATOM 2496 C C . LEU A 1 331 ? 17.226 -14.307 -22.149 1.00 33.25 331 LEU A C 1
ATOM 2498 O O . LEU A 1 331 ? 16.752 -13.530 -21.318 1.00 33.25 331 LEU A O 1
ATOM 2502 N N . LYS A 1 332 ? 18.510 -14.679 -22.123 1.00 30.23 332 LYS A N 1
ATOM 2503 C CA . LYS A 1 332 ? 19.541 -14.005 -21.334 1.00 30.23 332 LYS A CA 1
ATOM 2504 C C . LYS A 1 332 ? 19.523 -12.524 -21.718 1.00 30.23 332 LYS A C 1
ATOM 2506 O O . LYS A 1 332 ? 19.826 -12.168 -22.854 1.00 30.23 332 LYS A O 1
ATOM 2511 N N . ARG A 1 333 ? 19.179 -11.654 -20.764 1.00 35.53 333 ARG A N 1
ATOM 2512 C CA . ARG A 1 333 ? 19.372 -10.202 -20.896 1.00 35.53 333 ARG A CA 1
ATOM 2513 C C . ARG A 1 333 ? 20.842 -9.916 -21.249 1.00 35.53 333 ARG A C 1
ATOM 2515 O O . ARG A 1 333 ? 21.720 -10.448 -20.564 1.00 35.53 333 ARG A O 1
ATOM 2522 N N . PRO A 1 334 ? 21.146 -9.060 -22.241 1.00 30.16 334 PRO A N 1
ATOM 2523 C CA . PRO A 1 334 ? 22.520 -8.647 -22.497 1.00 30.16 334 PRO A CA 1
ATOM 2524 C C . PRO A 1 334 ? 23.076 -7.891 -21.285 1.00 30.16 334 PRO A C 1
ATOM 2526 O O . PRO A 1 334 ? 22.451 -6.955 -20.779 1.00 30.16 334 PRO A O 1
ATOM 2529 N N . ARG A 1 335 ? 24.267 -8.290 -20.822 1.00 34.78 335 ARG A N 1
ATOM 2530 C CA . ARG A 1 335 ? 25.060 -7.553 -19.828 1.00 34.78 335 ARG A CA 1
ATOM 2531 C C . ARG A 1 335 ? 25.273 -6.114 -20.318 1.00 34.78 335 ARG A C 1
ATOM 2533 O O . ARG A 1 335 ? 25.841 -5.904 -21.389 1.00 34.78 335 ARG A O 1
ATOM 2540 N N . ARG A 1 336 ? 24.866 -5.116 -19.525 1.00 34.81 336 ARG A N 1
ATOM 2541 C CA . ARG A 1 336 ? 25.249 -3.712 -19.747 1.00 34.81 336 ARG A CA 1
ATOM 2542 C C . ARG A 1 336 ? 26.766 -3.591 -19.580 1.00 34.81 336 ARG A C 1
ATOM 2544 O O . ARG A 1 336 ? 27.278 -3.694 -18.471 1.00 34.81 336 ARG A O 1
ATOM 2551 N N . ARG A 1 337 ? 27.477 -3.367 -20.685 1.00 31.31 337 ARG A N 1
ATOM 2552 C CA . ARG A 1 337 ? 28.868 -2.900 -20.685 1.00 31.31 337 ARG A CA 1
ATOM 2553 C C . ARG A 1 337 ? 28.855 -1.439 -20.225 1.00 31.31 337 ARG A C 1
ATOM 2555 O O . ARG A 1 337 ? 28.194 -0.611 -20.854 1.00 31.31 337 ARG A O 1
ATOM 2562 N N . SER A 1 338 ? 29.532 -1.128 -19.124 1.00 34.22 338 SER A N 1
ATOM 2563 C CA . SER A 1 338 ? 29.757 0.250 -18.691 1.00 34.22 338 SER A CA 1
ATOM 2564 C C . SER A 1 338 ? 30.594 0.967 -19.754 1.00 34.22 338 SER A C 1
ATOM 2566 O O . SER A 1 338 ? 31.723 0.581 -20.045 1.00 34.22 338 SER A O 1
ATOM 2568 N N . LYS A 1 339 ? 30.031 2.001 -20.383 1.00 32.25 339 LYS A N 1
ATOM 2569 C CA . LYS A 1 339 ? 30.819 2.992 -21.119 1.00 32.25 339 LYS A CA 1
ATOM 2570 C C . LYS A 1 339 ? 30.896 4.249 -20.266 1.00 32.25 339 LYS A C 1
ATOM 2572 O O . LYS A 1 339 ? 29.880 4.887 -20.000 1.00 32.25 339 LYS A O 1
ATOM 2577 N N . SER A 1 340 ? 32.120 4.548 -19.841 1.00 32.88 340 SER A N 1
ATOM 2578 C CA . SER A 1 340 ? 32.561 5.858 -19.369 1.00 32.88 340 SER A CA 1
ATOM 2579 C C . SER A 1 340 ? 32.063 6.942 -20.340 1.00 32.88 340 SER A C 1
ATOM 2581 O O . SER A 1 340 ? 32.184 6.795 -21.559 1.00 32.88 340 SER A O 1
ATOM 2583 N N . LYS A 1 341 ? 31.441 8.003 -19.811 1.00 35.56 341 LYS A N 1
ATOM 2584 C CA . LYS A 1 341 ? 31.086 9.198 -20.584 1.00 35.56 341 LYS A CA 1
ATOM 2585 C C . LYS A 1 341 ? 32.189 10.243 -20.419 1.00 35.56 341 LYS A C 1
ATOM 2587 O O . LYS A 1 341 ? 32.132 11.063 -19.512 1.00 35.56 341 LYS A O 1
ATOM 2592 N N . GLY A 1 342 ? 33.148 10.214 -21.342 1.00 28.03 342 GLY A N 1
ATOM 2593 C CA . GLY A 1 342 ? 33.764 11.422 -21.896 1.00 28.03 342 GLY A CA 1
ATOM 2594 C C . GLY A 1 342 ? 32.843 12.011 -22.975 1.00 28.03 342 GLY A C 1
ATOM 2595 O O . GLY A 1 342 ? 32.098 11.276 -23.626 1.00 28.03 342 GLY A O 1
ATOM 2596 N N . GLY A 1 343 ? 32.808 13.338 -23.082 1.00 30.70 343 GLY A N 1
ATOM 2597 C CA . GLY A 1 343 ? 31.770 14.088 -23.792 1.00 30.70 343 GLY A CA 1
ATOM 2598 C C . GLY A 1 343 ? 31.757 13.981 -25.320 1.00 30.70 343 GLY A C 1
ATOM 2599 O O . GLY A 1 343 ? 32.737 13.612 -25.949 1.00 30.70 343 GLY A O 1
ATOM 2600 N N . ALA A 1 344 ? 30.618 14.367 -25.900 1.00 30.80 344 ALA A N 1
ATOM 2601 C CA . ALA A 1 344 ? 30.505 15.180 -27.115 1.00 30.80 344 ALA A CA 1
ATOM 2602 C C . ALA A 1 344 ? 29.017 15.414 -27.419 1.00 30.80 344 ALA A C 1
ATOM 2604 O O . ALA A 1 344 ? 28.240 14.477 -27.607 1.00 30.80 344 ALA A O 1
ATOM 2605 N N . LYS A 1 345 ? 28.623 16.688 -27.473 1.00 39.59 345 LYS A N 1
ATOM 2606 C CA . LYS A 1 345 ? 27.347 17.147 -28.029 1.00 39.59 345 LYS A CA 1
ATOM 2607 C C . LYS A 1 345 ? 27.309 16.797 -29.522 1.00 39.59 345 LYS A C 1
ATOM 2609 O O . LYS A 1 345 ? 28.217 17.198 -30.242 1.00 39.59 345 LYS A O 1
ATOM 2614 N N . LYS A 1 346 ? 26.234 16.173 -30.011 1.00 35.28 346 LYS A N 1
ATOM 2615 C CA . LYS A 1 346 ? 25.821 16.304 -31.418 1.00 35.28 346 LYS A CA 1
ATOM 2616 C C . LYS A 1 346 ? 24.310 16.491 -31.511 1.00 35.28 346 LYS A C 1
ATOM 2618 O O . LYS A 1 346 ? 23.531 15.677 -31.027 1.00 35.28 346 LYS A O 1
ATOM 2623 N N . LYS A 1 347 ? 23.960 17.630 -32.109 1.00 36.72 347 LYS A N 1
ATOM 2624 C CA . LYS A 1 347 ? 22.641 18.025 -32.597 1.00 36.72 347 LYS A CA 1
ATOM 2625 C C . LYS A 1 347 ? 22.129 16.970 -33.583 1.00 36.72 347 LYS A C 1
ATOM 2627 O O . LYS A 1 347 ? 22.883 16.548 -34.454 1.00 36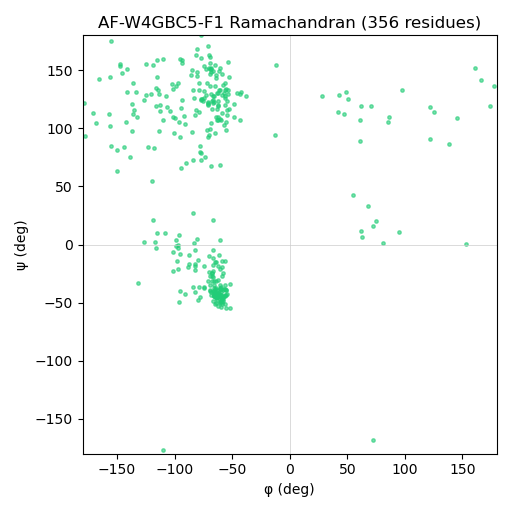.72 347 LYS A O 1
ATOM 2632 N N . LEU A 1 348 ? 20.847 16.640 -33.500 1.00 29.11 348 LEU A N 1
ATOM 2633 C CA . LEU A 1 348 ? 20.079 16.143 -34.638 1.00 29.11 348 LEU A CA 1
ATOM 2634 C C . LEU A 1 348 ? 18.727 16.853 -34.604 1.00 29.11 348 LEU A C 1
ATOM 2636 O O . LEU A 1 348 ? 17.844 16.533 -33.815 1.00 29.11 348 LEU A O 1
ATOM 2640 N N . LEU A 1 349 ? 18.660 17.909 -35.410 1.00 29.52 349 LEU A N 1
ATOM 2641 C CA . LEU A 1 349 ? 17.449 18.626 -35.765 1.00 29.52 349 LEU A CA 1
ATOM 2642 C C . LEU A 1 349 ? 16.802 17.804 -36.888 1.00 29.52 349 LEU A C 1
ATOM 2644 O O . LEU A 1 349 ? 17.411 17.647 -37.944 1.00 29.52 349 LEU A O 1
ATOM 2648 N N . VAL A 1 350 ? 15.614 17.252 -36.659 1.00 31.59 350 VAL A N 1
ATOM 2649 C CA . VAL A 1 350 ? 14.779 16.692 -37.729 1.00 31.59 350 VAL A CA 1
ATOM 2650 C C . VAL A 1 350 ? 13.701 17.723 -38.020 1.00 31.59 350 VAL A C 1
ATOM 2652 O O . VAL A 1 350 ? 12.832 17.981 -37.190 1.00 31.59 350 VAL A O 1
ATOM 2655 N N . ALA A 1 351 ? 13.814 18.350 -39.188 1.00 30.19 351 ALA A N 1
ATOM 2656 C CA . ALA A 1 351 ? 12.778 19.176 -39.774 1.00 30.19 351 ALA A CA 1
ATOM 2657 C C . ALA A 1 351 ? 11.689 18.261 -40.346 1.00 30.19 351 ALA A C 1
ATOM 2659 O O . ALA A 1 351 ? 11.967 17.411 -41.190 1.00 30.19 351 ALA A O 1
ATOM 2660 N N . TRP A 1 352 ? 10.451 18.449 -39.898 1.00 26.72 352 TRP A N 1
ATOM 2661 C CA . TRP A 1 352 ? 9.279 17.914 -40.576 1.00 26.72 352 TRP A CA 1
ATOM 2662 C C . TRP A 1 352 ? 8.155 18.938 -40.475 1.00 26.72 352 TRP A C 1
ATOM 2664 O O . TRP A 1 352 ? 7.593 19.139 -39.400 1.00 26.72 352 TRP A O 1
ATOM 2674 N N . ARG A 1 353 ? 7.876 19.620 -41.589 1.00 30.89 353 ARG A N 1
ATOM 2675 C CA . ARG A 1 353 ? 6.542 20.111 -41.947 1.00 30.89 353 ARG A CA 1
ATOM 2676 C C . ARG A 1 353 ? 6.543 20.572 -43.399 1.00 30.89 353 ARG A C 1
ATOM 2678 O O . ARG A 1 353 ? 7.059 21.633 -43.733 1.00 30.89 353 ARG A O 1
ATOM 2685 N N . SER A 1 354 ? 5.949 19.730 -44.232 1.00 30.47 354 SER A N 1
ATOM 2686 C CA . SER A 1 354 ? 5.441 20.092 -45.545 1.00 30.47 354 SER A CA 1
ATOM 2687 C C . SER A 1 354 ? 4.084 20.794 -45.382 1.00 30.47 354 SER A C 1
ATOM 2689 O O . SER A 1 354 ? 3.238 20.334 -44.618 1.00 30.47 354 SER A O 1
ATOM 2691 N N . THR A 1 355 ? 3.944 21.922 -46.083 1.00 34.03 355 THR A N 1
ATOM 2692 C CA . THR A 1 355 ? 2.798 22.340 -46.921 1.00 34.03 355 THR A CA 1
ATOM 2693 C C . THR A 1 355 ? 1.361 22.111 -46.435 1.00 34.03 355 THR A C 1
ATOM 2695 O O . THR A 1 355 ? 0.904 20.975 -46.469 1.00 34.03 355 THR A O 1
ATOM 2698 N N . VAL A 1 356 ? 0.633 23.213 -46.179 1.00 36.28 356 VAL A N 1
ATOM 2699 C CA . VAL A 1 356 ? -0.682 23.607 -46.769 1.00 36.28 356 VAL A CA 1
ATOM 2700 C C . VAL A 1 356 ? -0.756 25.148 -46.600 1.00 36.28 356 VAL A C 1
ATOM 2702 O O . VAL A 1 356 ? -0.544 25.607 -45.482 1.00 36.28 356 VAL A O 1
ATOM 2705 N N . GLY A 1 357 ? -0.717 25.992 -47.646 1.00 38.91 357 GLY A N 1
ATOM 2706 C CA . GLY A 1 357 ? -1.861 26.457 -48.464 1.00 38.91 357 GLY A CA 1
ATOM 2707 C C . GLY A 1 357 ? -2.752 27.411 -47.641 1.00 38.91 357 GLY A C 1
ATOM 2708 O O . GLY A 1 357 ? -3.257 26.977 -46.615 1.00 38.91 357 GLY A O 1
ATOM 2709 N N . SER A 1 358 ? -2.992 28.687 -47.957 1.00 37.59 358 SER A N 1
ATOM 2710 C CA . SER A 1 358 ? -2.844 29.498 -49.176 1.00 37.59 358 SER A CA 1
ATOM 2711 C C . SER A 1 358 ? -2.541 30.952 -48.810 1.00 37.59 358 SER A C 1
ATOM 2713 O O . SER A 1 358 ? -2.755 31.298 -47.624 1.00 37.59 358 SER A O 1
#

Mean predicted aligned error: 17.22 Å

InterPro domains:
  IPR001878 Zinc finger, CCHC-type [PS50158] (265-278)
  IPR002058 PAP/25A-associated [PF03828] (164-220)
  IPR043519 Nucleotidyltransferase superfamily [SSF81301] (5-47)
  IPR054708 Poly(A) RNA polymerase, mitochondrial-like, central palm domain [PF22600] (4-46)

Solvent-accessible surface area (backbone atoms only — not comparable to full-atom values): 23675 Å² total; per-residue (Å²): 118,42,85,71,47,80,40,75,88,46,96,70,41,35,38,36,33,35,28,83,87,79,73,41,82,44,81,48,69,79,89,58,62,63,59,53,52,52,49,51,54,53,49,52,56,43,71,73,41,87,52,45,48,60,40,44,50,52,54,52,50,32,33,45,42,63,68,43,52,38,38,88,50,24,28,41,38,71,67,49,53,44,51,52,51,53,40,51,36,20,72,70,69,75,39,82,54,54,65,89,79,70,72,76,85,74,78,80,80,73,83,76,89,81,89,82,84,89,84,87,88,79,90,84,90,85,85,90,84,85,84,85,90,80,91,78,88,76,87,70,74,83,73,79,86,65,82,78,82,72,77,76,91,75,73,77,71,87,63,95,60,83,77,47,55,68,54,49,50,42,48,51,25,41,38,63,47,73,69,56,56,43,60,54,32,22,48,30,51,55,70,41,44,73,39,55,27,56,80,75,67,42,94,47,103,61,44,86,34,60,41,29,46,32,72,85,45,76,88,38,54,66,36,64,38,44,76,45,70,51,42,46,48,53,54,48,53,51,31,38,49,45,26,57,44,60,73,41,95,80,61,46,70,64,69,69,24,52,56,69,97,67,80,50,12,68,81,77,67,45,63,95,56,54,47,73,74,44,78,68,78,80,73,68,80,86,77,76,81,77,80,82,76,81,93,79,74,88,78,81,87,84,89,88,82,87,87,85,91,79,93,75,83,85,81,82,81,81,80,83,80,78,83,78,82,95,82,77,85,74,80,74,74,81,80,84,77,88,74,85,85,74,90,81,92,77,90,81,87,80,90,83,82,81,89,81,88,133

Sequence (358 aa):
MELHQFIFHARVPLVKLWDSRRKLAIDISIGSSHAVGNTLLLKRYGEMDPRVRPLVFAVKHWAKQRGLNDASNGTLSSYAWIMLVLFFLQSRGILPALNPTDESDDCASSSLTSPTSCSSGGSHSSVSSSPPSDHQQCIHPILCSHPPTTPPSGMLSSTSGGESVGSLLVGFFQFYAFDFDYRCDVVSLRCGQALPKHAKWGLGLGTWRFSIEDPLDVHHDVARVIFHPKGQARLLDELRRAAAMTTMATCQLDDLCAAPSSSSCFICDAPGHAPRDCTASSSSSINMPPPPRNLSTISSDSSIGSPTTATRSPLPPPPPLRAVPPHAKMLKRPRRRSKSKGGAKKKLLVAWRSTVGS

Secondary structure (DSSP, 8-state):
-EEEEEETTSSS-EEEEEETTTTEEEEEESS-HHHHHHHHHHHHHHHH-TTHHHHHHHHHHHHHHTT---GGGTS--HHHHHHHHHHHHHHTTSSPPPPTT-----------------------------PPP-S----------S--SS--TT-----SSPPPHHHHHHHHHHIIIIIS-TTTEEB-TTTTSPEEHHHHHTT-TTTTS--BB-SSSTT-BGGGG--SHHHHHHHHHHHHHHHHHHTSTT--HHHHH---SS---TTT--SSS-GGG-GGGGS----PPPPPP-------------------PPPPPPPPPPPPP-------PPP-----------------------

pLDDT: mean 70.78, std 28.5, range [25.88, 98.81]